Protein AF-A0A6L3VYC4-F1 (afdb_monomer)

Structure (mmCIF, N/CA/C/O backbone):
data_AF-A0A6L3VYC4-F1
#
_entry.id   AF-A0A6L3VYC4-F1
#
loop_
_atom_site.group_PDB
_atom_site.id
_atom_site.type_symbol
_atom_site.label_atom_id
_atom_site.label_alt_id
_atom_site.label_comp_id
_atom_site.label_asym_id
_atom_site.label_entity_id
_atom_site.label_seq_id
_atom_site.pdbx_PDB_ins_code
_atom_site.Cartn_x
_atom_site.Cartn_y
_atom_site.Cartn_z
_atom_site.occupancy
_atom_site.B_iso_or_equiv
_atom_site.auth_seq_id
_atom_site.auth_comp_id
_atom_site.auth_asym_id
_atom_site.auth_atom_id
_atom_site.pdbx_PDB_model_num
ATOM 1 N N . MET A 1 1 ? -35.766 2.118 32.571 1.00 38.84 1 MET A N 1
ATOM 2 C CA . MET A 1 1 ? -35.191 2.708 31.340 1.00 38.84 1 MET A CA 1
ATOM 3 C C . MET A 1 1 ? -36.061 3.879 30.908 1.00 38.84 1 MET A C 1
ATOM 5 O O . MET A 1 1 ? -37.269 3.800 31.091 1.00 38.84 1 MET A O 1
ATOM 9 N N . MET A 1 2 ? -35.462 4.962 30.407 1.00 41.47 2 MET A N 1
ATOM 10 C CA . MET A 1 2 ? -36.189 6.139 29.908 1.00 41.47 2 MET A CA 1
ATOM 11 C C . MET A 1 2 ? -36.696 5.870 28.485 1.00 41.47 2 MET A C 1
ATOM 13 O O . MET A 1 2 ? -35.953 5.316 27.683 1.00 41.47 2 MET A O 1
ATOM 17 N N . THR A 1 3 ? -37.942 6.236 28.181 1.00 54.81 3 THR A N 1
ATOM 18 C CA . THR A 1 3 ? -38.551 6.047 26.852 1.00 54.81 3 THR A CA 1
ATOM 19 C C . THR A 1 3 ? -38.185 7.182 25.891 1.00 54.81 3 THR A C 1
ATOM 21 O O . THR A 1 3 ? -37.831 8.280 26.330 1.00 54.81 3 THR A O 1
ATOM 24 N N . ASP A 1 4 ? -38.330 6.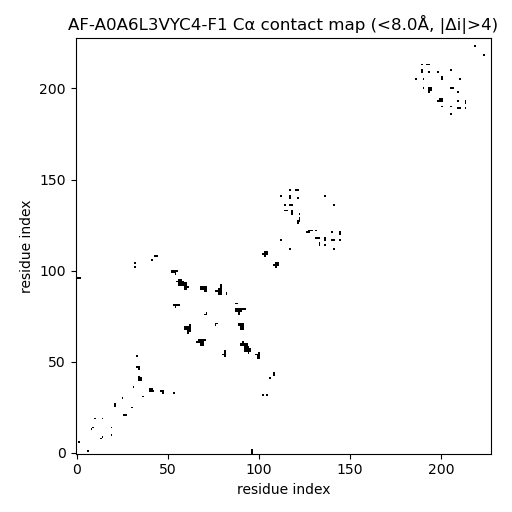961 24.581 1.00 49.25 4 ASP A N 1
ATOM 25 C CA . ASP A 1 4 ? -38.076 7.987 23.555 1.00 49.25 4 ASP A CA 1
ATOM 26 C C . ASP A 1 4 ? -38.923 9.250 23.749 1.00 49.25 4 ASP A C 1
ATOM 28 O O . ASP A 1 4 ? -38.425 10.369 23.598 1.00 49.25 4 ASP A O 1
ATOM 32 N N . THR A 1 5 ? -40.181 9.086 24.166 1.00 54.34 5 THR A N 1
ATOM 33 C CA . THR A 1 5 ? -41.089 10.195 24.488 1.00 54.34 5 THR A CA 1
ATOM 34 C C . THR A 1 5 ? -40.579 11.018 25.671 1.00 54.34 5 THR A C 1
ATOM 36 O O . THR A 1 5 ? -40.582 12.246 25.619 1.00 54.34 5 THR A O 1
ATOM 39 N N . ALA A 1 6 ? -40.076 10.363 26.722 1.00 52.91 6 ALA A N 1
ATOM 40 C CA . ALA A 1 6 ? -39.492 11.050 27.873 1.00 52.91 6 ALA A CA 1
ATOM 41 C C . ALA A 1 6 ? -38.185 11.774 27.499 1.00 52.91 6 ALA A C 1
ATOM 43 O O . ALA A 1 6 ? -37.950 12.901 27.932 1.00 52.91 6 ALA A O 1
ATOM 44 N N . ALA A 1 7 ? -37.364 11.172 26.632 1.00 52.84 7 ALA A N 1
ATOM 45 C CA . ALA A 1 7 ? -36.151 11.799 26.116 1.00 52.84 7 ALA A CA 1
ATOM 46 C C . ALA A 1 7 ? -36.453 13.039 25.256 1.00 52.84 7 ALA A C 1
ATOM 48 O O . ALA A 1 7 ? -35.738 14.040 25.338 1.00 52.84 7 ALA A O 1
ATOM 49 N N . ALA A 1 8 ? -37.505 12.985 24.432 1.00 56.44 8 ALA A N 1
ATOM 50 C CA . ALA A 1 8 ? -37.965 14.121 23.638 1.00 56.44 8 ALA A CA 1
ATOM 51 C C . ALA A 1 8 ? -38.453 15.269 24.531 1.00 56.44 8 ALA A C 1
ATOM 53 O O . ALA A 1 8 ? -38.021 16.404 24.344 1.00 56.44 8 ALA A O 1
ATOM 54 N N . TRP A 1 9 ? -39.244 14.956 25.560 1.00 76.62 9 TRP A N 1
ATOM 55 C CA . TRP A 1 9 ? -39.747 15.949 26.505 1.00 76.62 9 TRP A CA 1
ATOM 56 C C . TRP A 1 9 ? -38.618 16.708 27.219 1.00 76.62 9 TRP A C 1
ATOM 58 O O . TRP A 1 9 ? -38.650 17.935 27.291 1.00 76.62 9 TRP A O 1
ATOM 68 N N . VAL A 1 10 ? -37.575 16.005 27.680 1.00 61.91 10 VAL A N 1
ATOM 69 C CA . VAL A 1 10 ? -36.403 16.622 28.334 1.00 61.91 10 VAL A CA 1
ATOM 70 C C . VAL A 1 10 ? -35.663 17.576 27.391 1.00 61.91 10 VAL A C 1
ATOM 72 O O . VAL A 1 10 ? -35.257 18.656 27.820 1.00 61.91 10 VAL A O 1
ATOM 75 N N . ARG A 1 11 ? -35.503 17.212 26.111 1.00 58.84 11 ARG A N 1
ATOM 76 C CA . ARG A 1 11 ? -34.855 18.081 25.111 1.00 5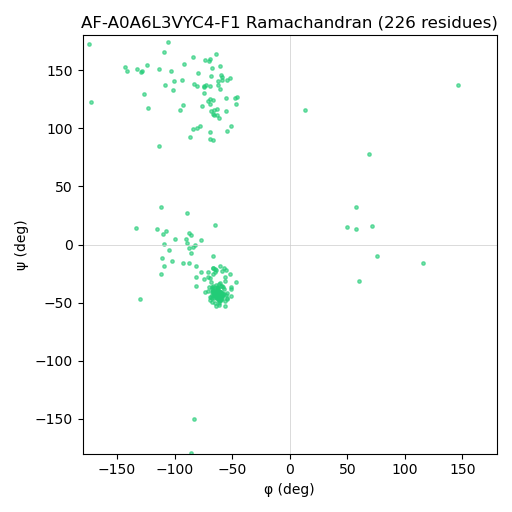8.84 11 ARG A CA 1
ATOM 77 C C . ARG A 1 11 ? -35.640 19.364 24.859 1.00 58.84 11 ARG A C 1
ATOM 79 O O . ARG A 1 11 ? -35.035 20.398 24.609 1.00 58.84 11 ARG A O 1
ATOM 86 N N . GLU A 1 12 ? -36.962 19.289 24.917 1.00 65.44 12 GLU A N 1
ATOM 87 C CA . GLU A 1 12 ? -37.844 20.427 24.665 1.00 65.44 12 GLU A CA 1
ATOM 88 C C . GLU A 1 12 ? -37.989 21.346 25.889 1.00 65.44 12 GLU A C 1
ATOM 90 O O . GLU A 1 12 ? -38.036 22.562 25.735 1.00 65.44 12 GLU A O 1
ATOM 95 N N . HIS A 1 13 ? -38.002 20.787 27.104 1.00 69.75 13 HIS A N 1
ATOM 96 C CA . HIS A 1 13 ? -38.390 21.535 28.308 1.00 69.75 13 HIS A CA 1
ATOM 97 C C . HIS A 1 13 ? -37.252 21.801 29.298 1.00 69.75 13 HIS A C 1
ATOM 99 O O . HIS A 1 13 ? -37.336 22.747 30.079 1.00 69.75 13 HIS A O 1
ATOM 105 N N . ALA A 1 14 ? -36.200 20.979 29.311 1.00 62.09 14 ALA A N 1
ATOM 106 C CA . ALA A 1 14 ? -35.126 21.082 30.303 1.00 62.09 14 ALA A CA 1
ATOM 107 C C . ALA A 1 14 ? -33.804 21.600 29.720 1.00 62.09 14 ALA A C 1
ATOM 109 O O . ALA A 1 14 ? -32.924 22.024 30.470 1.00 62.09 14 ALA A O 1
ATOM 110 N N . TRP A 1 15 ? -33.627 21.551 28.399 1.00 59.59 15 TRP A N 1
ATOM 111 C CA . TRP A 1 15 ? -32.402 22.017 27.755 1.00 59.59 15 TRP A CA 1
ATOM 112 C C . TRP A 1 15 ? -32.424 23.527 27.546 1.00 59.59 15 TRP A C 1
ATOM 114 O O . TRP A 1 15 ? -33.412 24.109 27.108 1.00 59.59 15 TRP A O 1
ATOM 124 N N . THR A 1 16 ? -31.290 24.173 27.806 1.00 62.69 16 THR A N 1
ATOM 125 C CA . THR A 1 16 ? -31.119 25.582 27.444 1.00 62.69 16 THR A CA 1
ATOM 126 C C . THR A 1 16 ? -30.939 25.728 25.926 1.00 62.69 16 THR A C 1
ATOM 128 O O . THR A 1 16 ? -30.478 24.790 25.268 1.00 62.69 16 THR A O 1
ATOM 131 N N . PRO A 1 17 ? -31.199 26.910 25.333 1.00 58.09 17 PRO A N 1
ATOM 132 C CA . PRO A 1 17 ? -30.970 27.137 23.901 1.00 58.09 17 PRO A CA 1
ATOM 133 C C . PRO A 1 17 ? -29.531 26.847 23.442 1.00 58.09 17 PRO A C 1
ATOM 135 O O . PRO A 1 17 ? -29.309 26.404 22.315 1.00 58.09 17 PRO A O 1
ATOM 138 N N . ALA A 1 18 ? -28.542 27.057 24.319 1.00 48.84 18 ALA A N 1
ATOM 139 C CA . ALA A 1 18 ? -27.146 26.713 24.053 1.00 48.84 18 ALA A CA 1
ATOM 140 C C . ALA A 1 18 ? -26.937 25.191 23.954 1.00 48.84 18 ALA A C 1
ATOM 142 O O . ALA A 1 18 ? -26.234 24.726 23.060 1.00 48.84 18 ALA A O 1
ATOM 143 N N . MET A 1 19 ? -27.591 24.409 24.817 1.00 49.25 19 MET A N 1
ATOM 144 C CA . MET A 1 19 ? -27.599 22.945 24.727 1.00 49.25 19 MET A CA 1
ATOM 145 C C . MET A 1 19 ? -28.353 22.481 23.473 1.00 49.25 19 MET A C 1
ATOM 147 O O . MET A 1 19 ? -27.865 21.624 22.751 1.00 49.25 19 MET A O 1
ATOM 151 N N . GLY A 1 20 ? -29.476 23.108 23.121 1.00 57.16 20 GLY A N 1
ATOM 152 C CA . GLY A 1 20 ? -30.171 22.818 21.862 1.00 57.16 20 GLY A CA 1
ATOM 153 C C . GLY A 1 20 ? -29.264 22.964 20.633 1.00 57.16 20 GLY A C 1
ATOM 154 O O . GLY A 1 20 ? -29.197 22.056 19.813 1.00 57.16 20 GLY A O 1
ATOM 155 N N . LYS A 1 21 ? -28.494 24.061 20.540 1.00 50.16 21 LYS A N 1
ATOM 156 C CA . LYS A 1 21 ? -27.547 24.305 19.433 1.00 50.16 21 LYS A CA 1
ATOM 157 C C . LYS A 1 21 ? -26.362 23.341 19.430 1.00 50.16 21 LYS A C 1
ATOM 159 O O . LYS A 1 21 ? -26.027 22.791 18.385 1.00 50.16 21 LYS A O 1
ATOM 164 N N . THR A 1 22 ? -25.740 23.122 20.587 1.00 44.34 22 THR A N 1
ATOM 165 C CA . THR A 1 22 ? -24.562 22.251 20.716 1.00 44.34 22 THR A CA 1
ATOM 166 C C . THR A 1 22 ? -24.897 20.786 20.431 1.00 44.34 22 THR A C 1
ATOM 168 O O . THR A 1 22 ? -24.020 20.039 20.011 1.00 44.34 22 THR A O 1
ATOM 171 N N . PHE A 1 23 ? -26.155 20.372 20.610 1.00 48.84 23 PHE A N 1
ATOM 172 C CA . PHE A 1 23 ? -26.586 18.978 20.504 1.00 48.84 23 PHE A CA 1
ATOM 173 C C . PHE A 1 23 ? -27.574 18.705 19.348 1.00 48.84 23 PHE A C 1
ATOM 175 O O . PHE A 1 23 ? -28.167 17.629 19.298 1.00 48.84 23 PHE A O 1
ATOM 182 N N . ALA A 1 24 ? -27.728 19.644 18.405 1.00 47.00 24 ALA A N 1
ATOM 183 C CA . ALA A 1 24 ? -28.724 19.585 17.326 1.00 47.00 24 ALA A CA 1
ATOM 184 C C . ALA A 1 24 ? -28.474 18.505 16.252 1.00 47.00 24 ALA A C 1
ATOM 186 O O . ALA A 1 24 ? -29.428 18.039 15.636 1.00 47.00 24 ALA A O 1
ATOM 187 N N . SER A 1 25 ? -27.220 18.116 15.993 1.00 45.59 25 SER A N 1
ATOM 188 C CA . SER A 1 25 ? -26.886 17.201 14.885 1.00 45.59 25 SER A CA 1
ATOM 189 C C . SER A 1 25 ? -26.005 16.031 15.315 1.00 45.59 25 SER A C 1
ATOM 191 O O . SER A 1 25 ? -26.320 14.890 14.996 1.00 45.59 25 SER A O 1
ATOM 193 N N . THR A 1 26 ? -24.940 16.285 16.072 1.00 45.41 26 THR A N 1
ATOM 194 C CA . THR A 1 26 ? -24.188 15.354 16.935 1.00 45.41 26 THR A CA 1
ATOM 195 C C . THR A 1 26 ? -23.190 16.233 17.697 1.00 45.41 26 THR A C 1
ATOM 197 O O . THR A 1 26 ? -22.441 16.966 17.053 1.00 45.41 26 THR A O 1
ATOM 200 N N . PRO A 1 27 ? -23.180 16.252 19.036 1.00 45.25 27 PRO A N 1
ATOM 201 C CA . PRO A 1 27 ? -22.419 17.258 19.776 1.00 45.25 27 PRO A CA 1
ATOM 202 C C . PRO A 1 27 ? -20.915 17.060 19.605 1.00 45.25 27 PRO A C 1
ATOM 204 O O . PRO A 1 27 ? -20.450 15.925 19.588 1.00 45.25 27 PRO A O 1
ATOM 207 N N . GLY A 1 28 ? -20.140 18.149 19.570 1.00 38.25 28 GLY A N 1
ATOM 208 C CA . GLY A 1 28 ? -18.669 18.099 19.508 1.00 38.25 28 GLY A CA 1
ATOM 209 C C . GLY A 1 28 ? -18.018 17.313 20.664 1.00 38.25 28 GLY A C 1
ATOM 210 O O . GLY A 1 28 ? -16.912 16.794 20.552 1.00 38.25 28 GLY A O 1
ATOM 211 N N . PHE A 1 29 ? -18.754 17.134 21.764 1.00 39.81 29 PHE A N 1
ATOM 212 C CA . PHE A 1 29 ? -18.395 16.252 22.879 1.00 39.81 29 PHE A CA 1
ATOM 213 C C . PHE A 1 29 ? -18.405 14.752 22.510 1.00 39.81 29 PHE A C 1
ATOM 215 O O . PHE A 1 29 ? -17.766 13.945 23.174 1.00 39.81 29 PHE A O 1
ATOM 222 N N . PHE A 1 30 ? -19.110 14.384 21.43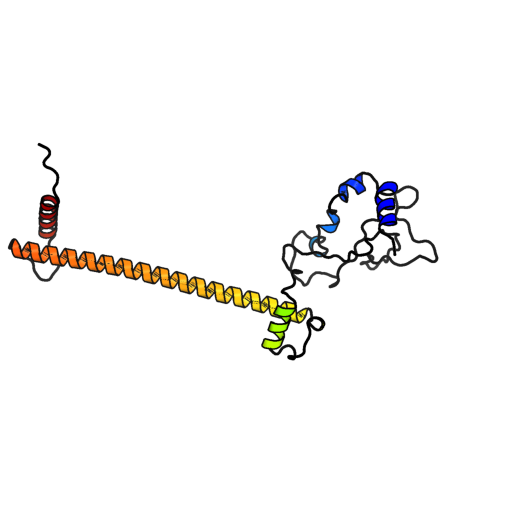5 1.00 40.97 30 PHE A N 1
ATOM 223 C CA . PHE A 1 30 ? -19.179 13.044 20.841 1.00 40.97 30 PHE A CA 1
ATOM 224 C C . PHE A 1 30 ? -18.363 12.921 19.543 1.00 40.97 30 PHE A C 1
ATOM 226 O O . PHE A 1 30 ? -18.255 11.822 18.996 1.00 40.97 30 PHE A O 1
ATOM 233 N N . THR A 1 31 ? -17.778 14.013 19.036 1.00 39.72 31 THR A N 1
ATOM 234 C CA . THR A 1 31 ? -16.830 13.949 17.910 1.00 39.72 31 THR A CA 1
ATOM 235 C C . THR A 1 31 ? -15.398 13.712 18.372 1.00 39.72 31 THR A C 1
ATOM 237 O O . THR A 1 31 ? -14.576 13.330 17.553 1.00 39.72 31 THR A O 1
ATOM 240 N N . ALA A 1 32 ? -15.089 13.905 19.659 1.00 39.16 32 ALA A N 1
ATOM 241 C CA . ALA A 1 32 ? -13.801 13.526 20.223 1.00 39.16 32 ALA A CA 1
ATOM 242 C C . ALA A 1 32 ? -13.874 12.112 20.817 1.00 39.16 32 ALA A C 1
ATOM 244 O O . ALA A 1 32 ? -14.638 11.853 21.747 1.00 39.16 32 ALA A O 1
ATOM 245 N N . CYS A 1 33 ? -13.053 11.186 20.319 1.00 44.28 33 CYS A N 1
ATOM 246 C CA . CYS A 1 33 ? -12.835 9.917 21.012 1.00 44.28 33 CYS A CA 1
ATOM 247 C C . CYS A 1 33 ? -12.249 10.178 22.406 1.00 44.28 33 CYS A C 1
ATOM 249 O O . CYS A 1 33 ? -11.487 11.128 22.590 1.00 44.28 33 CYS A O 1
ATOM 251 N N . ALA A 1 34 ? -12.475 9.271 23.360 1.00 47.25 34 ALA A N 1
ATOM 252 C CA . ALA A 1 34 ? -11.736 9.248 24.627 1.00 47.25 34 ALA A CA 1
ATOM 253 C C . ALA A 1 34 ? -10.209 9.387 24.420 1.00 47.25 34 ALA A C 1
ATOM 255 O O . ALA A 1 34 ? -9.520 10.006 25.223 1.00 47.25 34 ALA A O 1
ATOM 256 N N . CYS A 1 35 ? -9.699 8.861 23.300 1.00 42.84 35 CYS A N 1
ATOM 257 C CA . CYS A 1 35 ? -8.302 8.944 22.877 1.00 42.84 35 CYS A CA 1
ATOM 258 C C . CYS A 1 35 ? -7.853 10.346 22.412 1.00 42.84 35 CYS A C 1
ATOM 260 O O . CYS A 1 35 ? -6.661 10.626 22.438 1.00 42.84 35 CYS A O 1
ATOM 262 N N . GLN A 1 36 ? -8.774 11.212 21.977 1.00 40.53 36 GLN A N 1
ATOM 263 C CA . GLN A 1 36 ? -8.506 12.594 21.548 1.00 40.53 36 GLN A CA 1
ATOM 264 C C . GLN A 1 36 ? -8.662 13.608 22.693 1.00 40.53 36 GLN A C 1
ATOM 266 O O . GLN A 1 36 ? -8.154 14.723 22.603 1.00 40.53 36 GLN A O 1
ATOM 271 N N . TYR A 1 37 ? -9.317 13.220 23.794 1.00 44.66 37 TYR A N 1
ATOM 272 C CA . TYR A 1 37 ? -9.574 14.099 24.940 1.00 44.66 37 TYR A CA 1
ATOM 273 C C . TYR A 1 37 ? -8.293 14.514 25.692 1.00 44.66 37 TYR A C 1
ATOM 275 O O . TYR A 1 37 ? -8.281 15.521 26.392 1.00 44.66 37 TYR A O 1
ATOM 283 N N . THR A 1 38 ? -7.195 13.768 25.528 1.00 43.25 38 THR A N 1
ATOM 284 C CA . THR A 1 38 ? -5.890 14.052 26.159 1.00 43.25 38 THR A CA 1
ATOM 285 C C . THR A 1 38 ? -4.828 14.582 25.186 1.00 43.25 38 THR A C 1
ATOM 287 O O . THR A 1 38 ? -3.651 14.628 25.535 1.00 43.25 38 THR A O 1
ATOM 290 N N . GLY A 1 39 ? -5.208 14.958 23.962 1.00 40.00 39 GLY A N 1
ATOM 291 C CA . GLY A 1 39 ? -4.289 15.464 22.940 1.00 40.00 39 GLY A CA 1
ATOM 292 C C . GLY A 1 39 ? -4.735 15.051 21.540 1.00 40.00 39 GLY A C 1
ATOM 293 O O . GLY A 1 39 ? -5.143 13.912 21.334 1.00 40.00 39 GLY A O 1
ATOM 294 N N . GLY A 1 40 ? -4.658 15.978 20.583 1.00 36.00 40 GLY A N 1
ATOM 295 C CA . GLY A 1 40 ? -5.234 15.880 19.232 1.00 36.00 40 GLY A CA 1
ATOM 296 C C . GLY A 1 4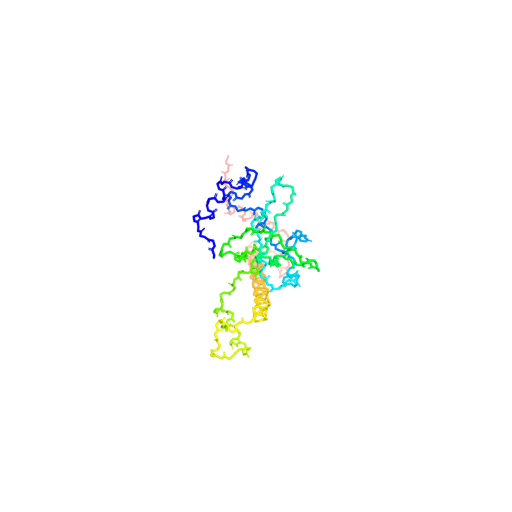0 ? -4.668 14.799 18.299 1.00 36.00 40 GLY A C 1
ATOM 297 O O . GLY A 1 40 ? -4.898 14.861 17.098 1.00 36.00 40 GLY A O 1
ATOM 298 N N . GLU A 1 41 ? -3.955 13.799 18.814 1.00 41.97 41 GLU A N 1
ATOM 299 C CA . GLU A 1 41 ? -3.370 12.717 18.028 1.00 41.97 41 GLU A CA 1
ATOM 300 C C . GLU A 1 41 ? -3.864 11.365 18.545 1.00 41.97 41 GLU A C 1
ATOM 302 O O . GLU A 1 41 ? -3.558 10.952 19.666 1.00 41.97 41 GLU A O 1
ATOM 307 N N . CYS A 1 42 ? -4.584 10.624 17.700 1.00 42.84 42 CYS A N 1
ATOM 308 C CA . CYS A 1 42 ? -4.894 9.222 17.953 1.00 42.84 42 CYS A CA 1
ATOM 309 C C . CYS A 1 42 ? -3.598 8.392 17.907 1.00 42.84 42 CYS A C 1
ATOM 311 O O . CYS A 1 42 ? -3.199 7.879 16.862 1.00 42.84 42 CYS A O 1
ATOM 313 N N . ARG A 1 43 ? -2.925 8.237 19.050 1.00 45.06 43 ARG A N 1
ATOM 314 C CA . ARG A 1 43 ? -1.777 7.334 19.192 1.00 45.06 43 ARG A CA 1
ATOM 315 C C . ARG A 1 43 ? -2.296 5.938 19.534 1.00 45.06 43 ARG A C 1
ATOM 317 O O . ARG A 1 43 ? -2.569 5.653 20.693 1.00 45.06 43 ARG A O 1
ATOM 324 N N . HIS A 1 44 ? -2.497 5.138 18.485 1.00 40.94 44 HIS A N 1
ATOM 325 C CA . HIS A 1 44 ? -2.673 3.678 18.451 1.00 40.94 44 HIS A CA 1
ATOM 326 C C . HIS A 1 44 ? -2.940 2.967 19.791 1.00 40.94 44 HIS A C 1
ATOM 328 O O . HIS A 1 44 ? -2.031 2.889 20.605 1.00 40.94 44 HIS A O 1
ATOM 334 N N . GLY A 1 45 ? -4.134 2.365 19.939 1.00 40.53 45 GLY A N 1
ATOM 335 C CA . GLY A 1 45 ? -4.428 1.078 20.617 1.00 40.53 45 GLY A CA 1
ATOM 336 C C . GLY A 1 45 ? -4.116 0.876 22.110 1.00 40.53 45 GLY A C 1
ATOM 337 O O . GLY A 1 45 ? -4.847 0.156 22.786 1.00 40.53 45 GLY A O 1
ATOM 338 N N . ASP A 1 46 ? -3.083 1.520 22.638 1.00 40.25 46 ASP A N 1
ATOM 339 C CA . ASP A 1 46 ? -2.421 1.146 23.886 1.00 40.25 46 ASP A CA 1
ATOM 340 C C . ASP A 1 46 ? -2.671 2.176 24.997 1.00 40.25 46 ASP A C 1
ATOM 342 O O . ASP A 1 46 ? -2.398 1.911 26.166 1.00 40.25 46 ASP A O 1
ATOM 346 N N . ARG A 1 47 ? -3.218 3.353 24.650 1.00 38.94 47 ARG A N 1
ATOM 347 C CA . ARG A 1 47 ? -3.488 4.456 25.592 1.00 38.94 47 ARG A CA 1
ATOM 348 C C . ARG A 1 47 ? -4.963 4.722 25.874 1.00 38.94 47 ARG A C 1
ATOM 350 O O . ARG A 1 47 ? -5.277 5.699 26.549 1.00 38.94 47 ARG A O 1
ATOM 357 N N . CYS A 1 48 ? -5.879 3.864 25.424 1.00 44.38 48 CYS A N 1
ATOM 358 C CA . CYS A 1 48 ? -7.228 3.905 25.982 1.00 44.38 48 CYS A CA 1
ATOM 359 C C . CYS A 1 48 ? -7.134 3.416 27.434 1.00 44.38 48 CYS A C 1
ATOM 361 O O . CYS A 1 48 ? -7.089 2.209 27.672 1.00 44.38 48 CYS A O 1
ATOM 363 N N . GLN A 1 49 ? -7.061 4.344 28.396 1.00 41.38 49 GLN A N 1
ATOM 364 C CA . GLN A 1 49 ? -6.853 4.035 29.819 1.00 41.38 49 GLN A CA 1
ATOM 365 C C . GLN A 1 49 ? -7.838 2.995 30.369 1.00 41.38 49 GLN A C 1
ATOM 367 O O . GLN A 1 49 ? -7.514 2.304 31.328 1.00 41.38 49 GLN A O 1
ATOM 372 N N . ARG A 1 50 ? -9.022 2.862 29.758 1.00 43.81 50 ARG A N 1
ATOM 373 C CA . ARG A 1 50 ? -10.072 1.952 30.222 1.00 43.81 50 ARG A CA 1
ATOM 374 C C . ARG A 1 50 ? -10.201 0.652 29.438 1.00 43.81 50 ARG A C 1
ATOM 376 O O . ARG A 1 50 ? -10.876 -0.236 29.930 1.00 43.81 50 ARG A O 1
ATOM 383 N N . ARG A 1 51 ? -9.587 0.525 28.251 1.00 47.44 51 ARG A N 1
ATOM 384 C CA . ARG A 1 51 ? -9.725 -0.649 27.353 1.00 47.44 51 ARG A CA 1
ATOM 385 C C . ARG A 1 51 ? -11.180 -1.094 27.080 1.00 47.44 51 ARG A C 1
ATOM 387 O O . ARG A 1 51 ? -11.397 -2.170 26.536 1.00 47.44 51 ARG A O 1
ATOM 394 N N . GLU A 1 52 ? -12.151 -0.241 27.397 1.00 46.75 52 GLU A N 1
ATOM 395 C CA . GLU A 1 52 ? -13.593 -0.450 27.304 1.00 46.75 52 GLU A CA 1
ATOM 396 C C . GLU A 1 52 ? -14.242 0.857 26.823 1.00 46.75 52 GLU A C 1
ATOM 398 O O . GLU A 1 52 ? -13.718 1.943 27.116 1.00 46.75 52 GLU A O 1
ATOM 403 N N . PRO A 1 53 ? -15.369 0.792 26.092 1.00 48.69 53 PRO A N 1
ATOM 404 C CA . PRO A 1 53 ? -16.119 1.981 25.711 1.00 48.69 53 PRO A CA 1
ATOM 405 C C . PRO A 1 53 ? -16.495 2.811 26.944 1.00 48.69 53 PRO A C 1
ATOM 407 O O . PRO A 1 53 ? -17.122 2.314 27.877 1.00 48.69 53 PRO A O 1
ATOM 410 N N . LEU A 1 54 ? -16.144 4.098 26.942 1.00 50.78 54 LEU A N 1
ATOM 411 C CA . LEU A 1 54 ? -16.654 5.025 27.944 1.00 50.78 54 LEU A CA 1
ATOM 412 C C . LEU A 1 54 ? -18.146 5.245 27.708 1.00 50.78 54 LEU A C 1
ATOM 414 O O . LEU A 1 54 ? -18.543 5.753 26.656 1.00 50.78 54 LEU A O 1
ATOM 418 N N . THR A 1 55 ? -18.968 4.926 28.704 1.00 54.22 55 THR A N 1
ATOM 419 C CA . THR A 1 55 ? -20.307 5.501 28.787 1.00 54.22 55 THR A CA 1
ATOM 420 C C . THR A 1 55 ? -20.107 6.981 29.094 1.00 54.22 55 THR A C 1
ATOM 422 O O . THR A 1 55 ? -19.589 7.320 30.156 1.00 54.22 55 THR A O 1
ATOM 425 N N . LEU A 1 56 ? -20.497 7.865 28.175 1.00 54.09 56 LEU A N 1
ATOM 426 C CA . LEU A 1 56 ? -20.486 9.314 28.390 1.00 54.09 56 LEU A CA 1
ATOM 427 C C . LEU A 1 56 ? -21.922 9.832 28.539 1.00 54.09 56 LEU A C 1
ATOM 429 O O . LEU A 1 56 ? -22.797 9.408 27.777 1.00 54.09 56 LEU A O 1
ATOM 433 N N . PRO A 1 57 ? -22.182 10.742 29.490 1.00 61.66 57 PRO A N 1
ATOM 434 C CA . PRO A 1 57 ? -23.486 11.332 29.662 1.00 61.66 57 PRO A CA 1
ATOM 435 C C . PRO A 1 57 ? -23.647 12.436 28.615 1.00 61.66 57 PRO A C 1
ATOM 437 O O . PRO A 1 57 ? -22.694 13.116 28.237 1.00 61.66 57 PRO A O 1
ATOM 440 N N . ILE A 1 58 ? -24.873 12.637 28.151 1.00 56.16 58 ILE A N 1
ATOM 441 C CA . ILE A 1 58 ? -25.236 13.748 27.264 1.00 56.16 58 ILE A CA 1
ATOM 442 C C . ILE A 1 58 ? -25.204 15.068 28.040 1.00 56.16 58 ILE A C 1
ATOM 444 O O . ILE A 1 58 ? -24.949 16.126 27.477 1.00 56.16 58 ILE A O 1
ATOM 448 N N . GLY A 1 59 ? -25.449 15.013 29.347 1.00 62.50 59 GLY A N 1
ATOM 449 C CA . GLY A 1 59 ? -25.399 16.185 30.201 1.00 62.50 59 GLY A CA 1
ATOM 450 C C . GLY A 1 59 ? -25.588 15.844 31.668 1.00 62.50 59 GLY A C 1
ATOM 451 O O . GLY A 1 59 ? -25.906 14.709 32.032 1.00 62.50 59 GLY A O 1
ATOM 452 N N . SER A 1 60 ? -25.406 16.856 32.505 1.00 72.25 60 SER A N 1
ATOM 453 C CA . SER A 1 60 ? -25.672 16.789 33.940 1.00 72.25 60 SER A CA 1
ATOM 454 C C . SER A 1 60 ? -27.020 17.432 34.238 1.00 72.25 60 SER A C 1
ATOM 456 O O . SER A 1 60 ? -27.356 18.472 33.672 1.00 72.25 60 SER A O 1
ATOM 458 N N . VAL A 1 61 ? -27.779 16.837 35.152 1.00 73.81 61 VAL A N 1
ATOM 459 C CA . VAL A 1 61 ? -28.935 17.497 35.759 1.00 73.81 61 VAL A CA 1
ATOM 460 C C . VAL A 1 61 ? -28.397 18.526 36.746 1.00 73.81 61 VAL A C 1
ATOM 462 O O . VAL A 1 61 ? -27.466 18.235 37.496 1.00 73.81 61 VAL A O 1
ATOM 465 N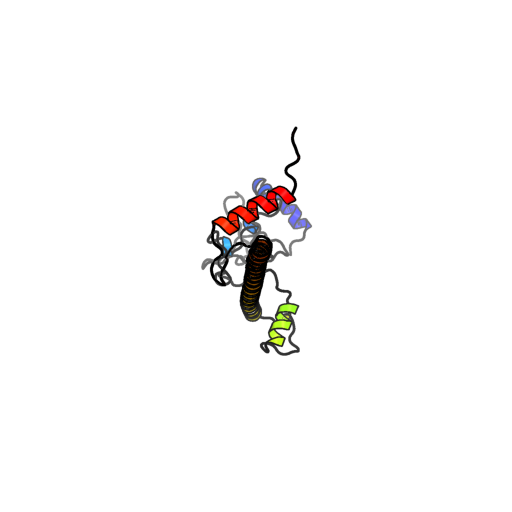 N . LEU A 1 62 ? -28.951 19.734 36.743 1.00 74.56 62 LEU A N 1
ATOM 466 C CA . LEU A 1 62 ? -28.524 20.819 37.624 1.00 74.56 62 LEU A CA 1
ATOM 467 C C . LEU A 1 62 ? -29.515 20.984 38.783 1.00 74.56 62 LEU A C 1
ATOM 469 O O . LEU A 1 62 ? -30.709 20.721 38.640 1.00 74.56 62 LEU A O 1
ATOM 473 N N . ARG A 1 63 ? -29.020 21.415 39.945 1.00 77.62 63 ARG A N 1
ATOM 474 C CA . ARG A 1 63 ? -29.842 21.813 41.094 1.00 77.62 63 ARG A CA 1
ATOM 475 C C . ARG A 1 63 ? -30.680 23.040 40.740 1.00 77.62 63 ARG A C 1
ATOM 477 O O . ARG A 1 63 ? -30.381 23.781 39.802 1.00 77.62 63 ARG A O 1
ATOM 484 N N . ARG A 1 64 ? -31.696 23.304 41.563 1.00 69.75 64 ARG A N 1
ATOM 485 C CA . ARG A 1 64 ? -32.448 24.563 41.528 1.00 69.75 64 ARG A CA 1
ATOM 486 C C . ARG A 1 64 ? -31.461 25.731 41.689 1.00 69.75 64 ARG A C 1
ATOM 488 O O . ARG A 1 64 ? -30.798 25.817 42.715 1.00 69.75 64 ARG A O 1
ATOM 495 N N . GLY A 1 65 ? -31.335 26.564 40.655 1.00 71.25 65 GLY A N 1
ATOM 496 C CA . GLY A 1 65 ? -30.332 27.637 40.562 1.00 71.25 65 GLY A CA 1
ATOM 497 C C . GLY A 1 65 ? -29.312 27.461 39.429 1.00 71.25 65 GLY A C 1
ATOM 498 O O . GLY A 1 65 ? -28.676 28.429 39.043 1.00 71.25 65 GLY A O 1
ATOM 499 N N . GLY A 1 66 ? -29.179 26.264 38.846 1.00 65.06 66 GLY A N 1
ATOM 500 C CA . GLY A 1 66 ? -28.386 26.036 37.628 1.00 65.06 66 GLY A CA 1
ATOM 501 C C . GLY A 1 66 ? -26.861 26.020 37.806 1.00 65.06 66 GLY A C 1
ATOM 502 O O . GLY A 1 66 ? -26.154 25.627 36.887 1.00 65.06 66 GLY A O 1
ATOM 503 N N . GLU A 1 67 ? -26.336 26.395 38.970 1.00 68.38 67 GLU A N 1
ATOM 504 C CA . GLU A 1 67 ? -24.883 26.514 39.185 1.00 68.38 67 GLU A CA 1
ATOM 505 C C . GLU A 1 67 ? -24.189 25.178 39.489 1.00 68.38 67 GLU A C 1
ATOM 507 O O . GLU A 1 67 ? -23.015 24.994 39.177 1.00 68.38 67 GLU A O 1
ATOM 512 N N . TYR A 1 68 ? -24.910 24.220 40.077 1.00 70.75 68 TYR A N 1
ATOM 513 C CA . TYR A 1 68 ? -24.330 22.972 40.579 1.00 70.75 68 TYR A CA 1
ATOM 514 C C . TYR A 1 68 ? -25.064 21.745 40.053 1.00 70.75 68 TYR A C 1
ATOM 516 O O . TYR A 1 68 ? -26.278 21.773 39.864 1.00 70.75 68 TYR A O 1
ATOM 524 N N . GLY A 1 69 ? -24.341 20.634 39.893 1.00 75.56 69 GLY A N 1
ATOM 525 C CA . GLY A 1 69 ? -24.936 19.338 39.572 1.00 75.56 69 GLY A CA 1
ATOM 526 C C . GLY A 1 69 ? -25.911 18.870 40.656 1.00 75.56 69 GLY A C 1
ATOM 527 O O . GLY A 1 69 ? -25.628 18.956 41.855 1.00 75.56 69 GLY A O 1
ATOM 528 N N . ALA A 1 70 ? -27.076 18.392 40.234 1.00 78.50 70 ALA A N 1
ATOM 529 C CA . ALA A 1 70 ? -27.997 17.672 41.096 1.00 78.50 70 ALA A CA 1
ATOM 530 C C . ALA A 1 70 ? -27.380 16.330 41.494 1.00 78.50 70 ALA A C 1
ATOM 532 O O . ALA A 1 70 ? -26.586 15.761 40.751 1.00 78.50 70 ALA A O 1
ATOM 533 N N . PHE A 1 71 ? -27.758 15.833 42.663 1.00 82.12 71 PHE A N 1
ATOM 534 C CA . PHE A 1 71 ? -27.388 14.509 43.154 1.00 82.12 71 PHE A CA 1
ATOM 535 C C . PHE A 1 71 ? -28.658 13.671 43.221 1.00 82.12 71 PHE A C 1
ATOM 537 O O . PHE A 1 71 ? -29.746 14.226 43.403 1.00 82.12 71 PHE A O 1
ATOM 544 N N . HIS A 1 72 ? -28.533 12.357 43.064 1.00 71.88 72 HIS A N 1
ATOM 545 C CA . HIS A 1 72 ? -29.658 11.474 43.340 1.00 71.88 72 HIS A CA 1
ATOM 546 C C . HIS A 1 72 ? -29.900 11.439 44.858 1.00 71.88 72 HIS A C 1
ATOM 548 O O . HIS A 1 72 ? -28.961 11.131 45.588 1.00 71.88 72 HIS A O 1
ATOM 554 N N . PRO A 1 73 ? -31.106 11.778 45.352 1.00 75.00 73 PRO A N 1
ATOM 555 C CA . PRO A 1 73 ? -31.416 11.622 46.768 1.00 75.00 73 PRO A CA 1
ATOM 556 C C . PRO A 1 73 ? -31.532 10.134 47.120 1.00 75.00 73 PRO A C 1
ATOM 558 O O . PRO A 1 73 ? -31.837 9.310 46.251 1.00 75.00 73 PRO A O 1
ATOM 561 N N . GLU A 1 74 ? -31.356 9.789 48.395 1.00 68.62 74 GLU A N 1
ATOM 562 C CA . GLU A 1 74 ? -31.707 8.457 48.895 1.00 68.62 74 GLU A CA 1
ATOM 563 C C . GLU A 1 74 ? -33.156 8.082 48.513 1.00 68.62 74 GLU A C 1
ATOM 565 O O . GLU A 1 74 ? -34.038 8.949 48.502 1.00 68.62 74 GLU A O 1
ATOM 570 N N . PRO A 1 75 ? -33.431 6.804 48.180 1.00 64.56 75 PRO A N 1
ATOM 571 C CA . PRO A 1 75 ? -32.515 5.653 48.133 1.00 64.56 75 PRO A CA 1
ATOM 572 C C . PRO A 1 75 ? -31.792 5.483 46.780 1.00 64.56 75 PRO A C 1
ATOM 574 O O . PRO A 1 75 ? -31.180 4.450 46.528 1.00 64.56 75 PRO A O 1
ATOM 577 N N . TYR A 1 76 ? -31.893 6.462 45.880 1.00 61.31 76 TYR A N 1
ATOM 578 C CA . TYR A 1 76 ? -31.368 6.379 44.514 1.00 61.31 76 TYR A CA 1
ATOM 579 C C . TYR A 1 76 ? -29.924 6.878 44.392 1.00 61.31 76 TYR A C 1
ATOM 581 O O . TYR A 1 76 ? -29.406 6.965 43.280 1.00 61.31 76 TYR A O 1
ATOM 589 N N . GLU A 1 77 ? -29.278 7.231 45.504 1.00 73.06 77 GLU A N 1
ATOM 590 C CA . GLU A 1 77 ? -27.878 7.636 45.508 1.00 73.06 77 GLU A CA 1
ATOM 591 C C . GLU A 1 77 ? -26.995 6.472 45.047 1.00 73.06 77 GLU A C 1
ATOM 593 O O . GLU A 1 77 ? -26.915 5.417 45.674 1.00 73.06 77 GLU A O 1
ATOM 598 N N . HIS A 1 78 ? -26.316 6.667 43.922 1.00 67.19 78 HIS A N 1
ATOM 599 C CA . HIS A 1 78 ? -25.341 5.722 43.407 1.00 67.19 78 HIS A CA 1
ATOM 600 C C . HIS A 1 78 ? -24.173 6.475 42.759 1.00 67.19 78 HIS A C 1
ATOM 602 O O . HIS A 1 78 ? -24.350 7.584 42.240 1.00 67.19 78 HIS A O 1
ATOM 608 N N . PRO A 1 79 ? -22.964 5.885 42.732 1.00 69.62 79 PRO A N 1
ATOM 609 C CA . PRO A 1 79 ? -21.860 6.434 41.959 1.00 69.62 79 PRO A CA 1
ATOM 610 C C . PRO A 1 79 ? -22.259 6.629 40.493 1.00 69.62 79 PRO A C 1
ATOM 612 O O . PRO A 1 79 ? -22.960 5.799 39.906 1.00 69.62 79 PRO A O 1
ATOM 615 N N . THR A 1 80 ? -21.798 7.715 39.879 1.00 67.44 80 THR A N 1
ATOM 616 C CA . THR A 1 80 ? -21.974 7.911 38.441 1.00 67.44 80 THR A CA 1
ATOM 617 C C . THR A 1 80 ? -21.114 6.916 37.666 1.00 67.44 80 THR A C 1
ATOM 619 O O . THR A 1 80 ? -19.929 6.753 37.974 1.00 67.44 80 THR A O 1
ATOM 622 N N . PRO A 1 81 ? -21.657 6.300 36.604 1.00 60.69 81 PRO A N 1
ATOM 623 C CA . PRO A 1 81 ? -20.888 5.437 35.707 1.00 60.69 81 PRO A CA 1
ATOM 624 C C . PRO A 1 81 ? -19.638 6.104 35.089 1.00 60.69 81 PRO A C 1
ATOM 626 O O . PRO A 1 81 ? -18.704 5.413 34.674 1.00 60.69 81 PRO A O 1
ATOM 629 N N . THR A 1 82 ? -19.590 7.444 35.037 1.00 56.41 82 THR A N 1
ATOM 630 C CA . THR A 1 82 ? -18.447 8.228 34.529 1.00 56.41 82 THR A CA 1
ATOM 631 C C . THR A 1 82 ? -17.372 8.568 35.541 1.00 56.41 82 THR A C 1
ATOM 633 O O . THR A 1 82 ? -16.398 9.216 35.165 1.00 56.41 82 THR A O 1
ATOM 636 N N . ALA A 1 83 ? -17.520 8.211 36.814 1.00 56.19 83 ALA A N 1
ATOM 637 C CA . ALA A 1 83 ? -16.504 8.533 37.803 1.00 56.19 83 ALA A CA 1
ATOM 638 C C . ALA A 1 83 ? -15.220 7.717 37.551 1.00 56.19 83 ALA A C 1
ATOM 640 O O . ALA A 1 83 ? -15.073 6.593 38.022 1.00 56.19 83 ALA A O 1
ATOM 641 N N . THR A 1 84 ? -14.299 8.278 36.764 1.00 51.06 84 THR A N 1
ATOM 642 C CA . THR A 1 84 ? -13.038 7.639 36.345 1.00 51.06 84 THR A CA 1
ATOM 643 C C . THR A 1 84 ? -11.819 8.085 37.151 1.00 51.06 84 THR A C 1
ATOM 645 O O . THR A 1 84 ? -10.701 7.706 36.815 1.00 51.06 84 THR A O 1
ATOM 648 N N . GLY A 1 85 ? -12.011 8.900 38.191 1.00 48.91 85 GLY A N 1
ATOM 649 C CA . GLY A 1 85 ? -10.963 9.313 39.126 1.00 48.91 85 GLY A CA 1
ATOM 650 C C . GLY A 1 85 ? -11.084 8.621 40.492 1.00 48.91 85 GLY A C 1
ATOM 651 O O . GLY A 1 85 ? -12.074 7.938 40.749 1.00 48.91 85 GLY A O 1
ATOM 652 N N . PRO A 1 86 ? -10.118 8.829 41.409 1.00 43.53 86 PRO A N 1
ATOM 653 C CA . PRO A 1 86 ? -10.196 8.322 42.786 1.00 43.53 86 PRO A CA 1
ATOM 654 C C . PRO A 1 86 ? -11.406 8.875 43.559 1.00 43.53 86 PRO A C 1
ATOM 656 O O . PRO A 1 86 ? -11.818 8.300 44.563 1.00 43.53 86 PRO A O 1
ATOM 659 N N . GLN A 1 87 ? -11.997 9.972 43.080 1.00 47.88 87 GLN A N 1
ATOM 660 C CA . GLN A 1 87 ? -13.228 10.539 43.610 1.00 47.88 87 GLN A CA 1
ATOM 661 C C . GLN A 1 87 ? -14.431 10.040 42.805 1.00 47.88 87 GLN A C 1
ATOM 663 O O . GLN A 1 87 ? -14.579 10.335 41.617 1.00 47.88 87 GLN A O 1
ATOM 668 N N . ARG A 1 88 ? -15.303 9.286 43.478 1.00 58.25 88 ARG A N 1
ATOM 669 C CA . ARG A 1 88 ? -16.605 8.885 42.942 1.00 58.25 88 ARG A CA 1
ATOM 670 C C . ARG A 1 88 ? -17.555 10.076 43.025 1.00 58.25 88 ARG A C 1
ATOM 672 O O . ARG A 1 88 ? -17.813 10.567 44.116 1.00 58.25 88 ARG A O 1
ATOM 679 N N . THR A 1 89 ? -18.071 10.548 41.894 1.00 65.88 89 THR A N 1
ATOM 680 C CA . THR A 1 89 ? -19.114 11.586 41.875 1.00 65.88 89 THR A CA 1
ATOM 681 C C . THR A 1 89 ? -20.493 10.928 41.811 1.00 65.88 89 THR A C 1
ATOM 683 O O . THR A 1 89 ? -20.654 9.926 41.119 1.00 65.88 89 THR A O 1
ATOM 686 N N . ALA A 1 90 ? -21.490 11.475 42.512 1.00 72.31 90 ALA A N 1
ATOM 687 C CA . ALA A 1 90 ? -22.873 10.965 42.562 1.00 72.31 90 ALA A CA 1
ATOM 688 C C . ALA A 1 90 ? -23.875 11.911 41.862 1.00 72.31 90 ALA A C 1
ATOM 690 O O . ALA A 1 90 ? -25.024 12.074 42.272 1.00 72.31 90 ALA A O 1
ATOM 691 N N . HIS A 1 91 ? -23.409 12.604 40.821 1.00 77.31 91 HIS A N 1
ATOM 692 C CA . HIS A 1 91 ? -24.211 13.597 40.114 1.00 77.31 91 HIS A CA 1
ATOM 693 C C . HIS A 1 91 ? -25.288 12.916 39.261 1.00 77.31 91 HIS A C 1
ATOM 695 O O . HIS A 1 91 ? -25.013 11.964 38.540 1.00 77.31 91 HIS A O 1
ATOM 701 N N . ALA A 1 92 ? -26.503 13.443 39.267 1.00 73.94 92 ALA A N 1
ATOM 702 C CA . ALA A 1 92 ? -27.535 13.018 38.340 1.00 73.94 92 ALA A CA 1
ATOM 703 C C . ALA A 1 92 ? -27.139 13.416 36.908 1.00 73.94 92 ALA A C 1
ATOM 705 O O . ALA A 1 92 ? -26.858 14.581 36.615 1.00 73.94 92 ALA A O 1
ATOM 706 N N . GLN A 1 93 ? -27.095 12.431 36.014 1.00 71.94 93 GLN A N 1
ATOM 707 C CA . GLN A 1 93 ? -26.633 12.571 34.633 1.00 71.94 93 GLN A CA 1
ATOM 708 C C . GLN A 1 93 ? -27.660 11.987 33.659 1.00 71.94 93 GLN A C 1
ATOM 710 O O . GLN A 1 93 ? -28.355 11.023 33.975 1.00 71.94 93 GLN A O 1
ATOM 715 N N . VAL A 1 94 ? -27.743 12.569 32.463 1.00 62.59 94 VAL A N 1
ATOM 716 C CA . VAL A 1 94 ? -28.643 12.136 31.387 1.00 62.59 94 VAL A CA 1
ATOM 717 C C . VAL A 1 94 ? -27.855 11.332 30.361 1.00 62.59 94 VAL A C 1
ATOM 719 O O . VAL A 1 94 ? -26.798 11.765 29.909 1.00 62.59 94 VAL A O 1
ATOM 722 N N . TRP A 1 95 ? -28.394 10.186 29.954 1.00 62.84 95 TRP A N 1
ATOM 723 C CA . TRP A 1 95 ? -27.762 9.238 29.034 1.00 62.84 95 TRP A CA 1
ATOM 724 C C . TRP A 1 95 ? -28.673 8.973 27.834 1.00 62.84 95 TRP A C 1
ATOM 726 O O . TRP A 1 95 ? -29.895 9.072 27.953 1.00 62.84 95 TRP A O 1
ATOM 736 N N . TYR A 1 96 ? -28.103 8.591 26.689 1.00 52.78 96 TYR A N 1
ATOM 737 C CA . TYR A 1 96 ? -28.890 7.913 25.654 1.00 52.78 96 TYR A CA 1
ATOM 738 C C . TYR A 1 96 ? -29.130 6.489 26.150 1.00 52.78 96 TYR A C 1
ATOM 740 O O . TYR A 1 96 ? -28.171 5.838 26.562 1.00 52.78 96 TYR A O 1
ATOM 748 N N . ALA A 1 97 ? -30.376 6.013 26.111 1.00 44.19 97 ALA A N 1
ATOM 749 C CA . ALA A 1 97 ? -30.732 4.684 26.610 1.00 44.19 97 ALA A CA 1
ATOM 750 C C . ALA A 1 97 ? -29.911 3.556 25.943 1.00 44.19 97 ALA A C 1
ATOM 752 O O . ALA A 1 97 ? -29.607 2.561 26.595 1.00 44.19 97 ALA A O 1
ATOM 753 N N . ASP A 1 98 ? -29.452 3.770 24.700 1.00 47.72 98 ASP A N 1
ATOM 754 C CA . ASP A 1 98 ? -28.946 2.686 23.845 1.00 47.72 98 ASP A CA 1
ATOM 755 C C . ASP A 1 98 ? -27.608 3.006 23.156 1.00 47.72 98 ASP A C 1
ATOM 757 O O . ASP A 1 98 ? -27.220 2.345 22.190 1.00 47.72 98 ASP A O 1
ATOM 761 N N . ARG A 1 99 ? -26.885 4.048 23.592 1.00 40.56 99 ARG A N 1
ATOM 762 C CA . ARG A 1 99 ? -25.614 4.433 22.951 1.00 40.56 99 ARG A CA 1
ATOM 763 C C . ARG A 1 99 ? -24.428 4.229 23.879 1.00 40.56 99 ARG A C 1
ATOM 765 O O . ARG A 1 99 ? -23.925 5.164 24.494 1.00 40.56 99 ARG A O 1
ATOM 772 N N . THR A 1 100 ? -23.913 3.004 23.892 1.00 44.19 100 THR A N 1
ATOM 773 C CA . THR A 1 100 ? -22.474 2.792 24.083 1.00 44.19 100 THR A CA 1
ATOM 774 C C . THR A 1 100 ? -21.746 3.533 22.960 1.00 44.19 100 THR A C 1
ATOM 776 O O . THR A 1 100 ? -22.242 3.580 21.833 1.00 44.19 100 THR A O 1
ATOM 779 N N . CYS A 1 101 ? -20.601 4.151 23.248 1.00 43.31 101 CYS A N 1
ATOM 780 C CA . CYS A 1 101 ? -19.801 4.856 22.248 1.00 43.31 101 CYS A CA 1
ATOM 781 C C . CYS A 1 101 ? -19.547 3.948 21.023 1.00 43.31 101 CYS A C 1
ATOM 783 O O . CYS A 1 101 ? -18.722 3.040 21.076 1.00 43.31 101 CYS A O 1
ATOM 785 N N . ARG A 1 102 ? -20.289 4.166 19.927 1.00 38.31 102 ARG A N 1
ATOM 786 C CA . ARG A 1 102 ? -20.273 3.347 18.697 1.00 38.31 102 ARG A CA 1
ATOM 787 C C . ARG A 1 102 ? -19.227 3.856 17.699 1.00 38.31 102 ARG A C 1
ATOM 789 O O . ARG A 1 102 ? -19.429 3.780 16.492 1.00 38.31 102 ARG A O 1
ATOM 796 N N . TRP A 1 103 ? -18.172 4.489 18.209 1.00 45.09 103 TRP A N 1
ATOM 797 C CA . TRP A 1 103 ? -17.309 5.369 17.430 1.00 45.09 103 TRP A CA 1
ATOM 798 C C . TRP A 1 103 ? -16.533 4.584 16.370 1.00 45.09 103 TRP A C 1
ATOM 800 O O . TRP A 1 103 ? -15.649 3.786 16.680 1.00 45.09 103 TRP A O 1
ATOM 810 N N . VAL A 1 104 ? -16.867 4.832 15.105 1.00 42.69 104 VAL A N 1
ATOM 811 C CA . VAL A 1 104 ? -16.032 4.479 13.959 1.00 42.69 104 VAL A CA 1
ATOM 812 C C . VAL A 1 104 ? -14.975 5.579 13.867 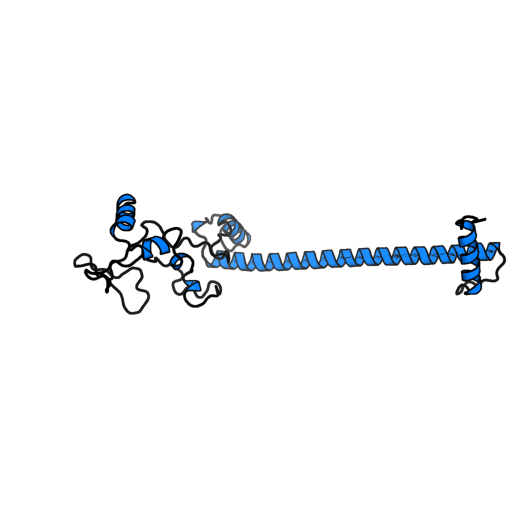1.00 42.69 104 VAL A C 1
ATOM 814 O O . VAL A 1 104 ? -15.275 6.684 13.436 1.00 42.69 104 VAL A O 1
ATOM 817 N N . CYS A 1 105 ? -13.764 5.315 14.362 1.00 41.62 105 CYS A N 1
ATOM 818 C CA . CYS A 1 105 ? -12.631 6.233 14.188 1.00 41.62 105 CYS A CA 1
ATOM 819 C C . CYS A 1 105 ? -12.301 6.385 12.698 1.00 41.62 105 CYS A C 1
ATOM 821 O O . CYS A 1 105 ? -12.219 5.364 12.016 1.00 41.62 105 CYS A O 1
ATOM 823 N N . ASP A 1 106 ? -11.965 7.593 12.233 1.00 38.91 106 ASP A N 1
ATOM 824 C CA . ASP A 1 106 ? -11.390 7.828 10.888 1.00 38.91 106 ASP A CA 1
ATOM 825 C C . ASP A 1 106 ? -10.076 7.057 10.664 1.00 38.91 106 ASP A C 1
ATOM 827 O O . ASP A 1 106 ? -9.683 6.754 9.544 1.00 38.91 106 ASP A O 1
ATOM 831 N N . CYS A 1 107 ? -9.397 6.694 11.753 1.00 42.56 107 CYS A N 1
ATOM 832 C CA . CYS A 1 107 ? -8.228 5.823 11.754 1.00 42.56 107 CYS A CA 1
ATOM 833 C C . CYS A 1 107 ? -8.561 4.332 11.576 1.00 42.56 107 CYS A C 1
ATOM 835 O O . CYS A 1 107 ? -7.675 3.489 11.719 1.00 42.56 107 CYS A O 1
ATOM 837 N N . GLU A 1 108 ? -9.837 3.990 11.357 1.00 45.34 108 GLU A N 1
ATOM 838 C CA . GLU A 1 108 ? -10.334 2.634 11.115 1.00 45.34 108 GLU A CA 1
ATOM 839 C C . GLU A 1 108 ? -10.008 1.624 12.232 1.00 45.34 108 GLU A C 1
ATOM 841 O O . GLU A 1 108 ? -10.195 0.419 12.069 1.00 45.34 108 GLU A O 1
ATOM 846 N N . CYS A 1 109 ? -9.572 2.079 13.412 1.00 44.91 109 CYS A N 1
ATOM 847 C CA . CYS A 1 109 ? -9.153 1.205 14.512 1.00 44.91 109 CYS A CA 1
ATOM 848 C C . CYS A 1 109 ? -10.297 0.352 15.094 1.00 44.91 109 CYS A C 1
ATOM 850 O O . CYS A 1 109 ? -10.020 -0.700 15.680 1.00 44.91 109 CYS A O 1
ATOM 852 N N . HIS A 1 110 ? -11.541 0.796 14.869 1.00 43.78 110 HIS A N 1
ATOM 853 C CA . HIS A 1 110 ? -12.810 0.114 15.143 1.00 43.78 110 HIS A CA 1
ATOM 854 C C . HIS A 1 110 ? -13.535 -0.343 13.872 1.00 43.78 110 HIS A C 1
ATOM 856 O O . HIS A 1 110 ? -14.613 -0.928 13.974 1.00 43.78 110 HIS A O 1
ATOM 862 N N . SER A 1 111 ? -12.973 -0.092 12.682 1.00 48.31 111 SER A N 1
ATOM 863 C CA . SER A 1 111 ? -13.463 -0.775 11.492 1.00 48.31 111 SER A CA 1
ATOM 864 C C . SER A 1 111 ? -13.133 -2.249 11.701 1.00 48.31 111 SER A C 1
ATOM 866 O O . SER A 1 111 ? -11.974 -2.657 11.842 1.00 48.31 111 SER A O 1
ATOM 868 N N . ALA A 1 112 ? -14.173 -3.051 11.890 1.00 50.94 112 ALA A N 1
ATOM 869 C CA . ALA A 1 112 ? -13.987 -4.477 11.956 1.00 50.94 112 ALA A CA 1
ATOM 870 C C . ALA A 1 112 ? -13.445 -4.879 10.583 1.00 50.94 112 ALA A C 1
ATOM 872 O O . ALA A 1 112 ? -14.169 -4.841 9.589 1.00 50.94 112 ALA A O 1
ATOM 873 N N . ALA A 1 113 ? -12.181 -5.308 10.519 1.00 58.75 113 ALA A N 1
ATOM 874 C CA . ALA A 1 113 ? -11.888 -6.385 9.589 1.00 58.75 113 ALA A CA 1
ATOM 875 C C . ALA A 1 113 ? -12.994 -7.414 9.830 1.00 58.75 113 ALA A C 1
ATOM 877 O O . ALA A 1 113 ? -13.195 -7.789 10.989 1.00 58.75 113 ALA A O 1
ATOM 878 N N . GLY A 1 114 ? -13.778 -7.735 8.792 1.00 68.00 114 GLY A N 1
ATOM 879 C CA . GLY A 1 114 ? -14.962 -8.576 8.956 1.00 68.00 114 GLY A CA 1
ATOM 880 C C . GLY A 1 114 ? -14.588 -9.766 9.827 1.00 68.00 114 GLY A C 1
ATOM 881 O O . GLY A 1 114 ? -13.553 -10.385 9.575 1.00 68.00 114 GLY A O 1
ATOM 882 N N . ARG A 1 115 ? -15.335 -10.005 10.908 1.00 74.69 115 ARG A N 1
ATOM 883 C CA . ARG A 1 115 ? -14.973 -10.993 11.938 1.00 74.69 115 ARG A CA 1
ATOM 884 C C . ARG A 1 115 ? -14.659 -12.347 11.281 1.00 74.69 115 ARG A C 1
ATOM 886 O O . ARG A 1 115 ? -13.619 -12.925 11.576 1.00 74.69 115 ARG A O 1
ATOM 893 N N . ALA A 1 116 ? -15.415 -12.717 10.247 1.00 80.69 116 ALA A N 1
ATOM 894 C CA . ALA A 1 116 ? -15.141 -13.819 9.325 1.00 80.69 116 ALA A CA 1
ATOM 895 C C . ALA A 1 116 ? -13.730 -13.844 8.699 1.00 80.69 116 ALA A C 1
ATOM 897 O O . ALA A 1 116 ? -13.100 -14.894 8.639 1.00 80.69 116 ALA A O 1
ATOM 898 N N . ALA A 1 117 ? -13.197 -12.715 8.227 1.00 84.12 117 ALA A N 1
ATOM 899 C CA . ALA A 1 117 ? -11.861 -12.644 7.630 1.00 84.12 117 ALA A CA 1
ATOM 900 C C . ALA A 1 117 ? -10.751 -12.842 8.672 1.00 84.12 117 ALA A C 1
ATOM 902 O O . ALA A 1 117 ? -9.731 -13.473 8.383 1.00 84.12 117 ALA A O 1
ATOM 903 N N . VAL A 1 118 ? -10.956 -12.321 9.886 1.00 84.50 118 VAL A N 1
ATOM 904 C CA . VAL A 1 118 ? -10.038 -12.531 11.013 1.00 84.50 118 VAL A CA 1
ATOM 905 C C . VAL A 1 118 ? -10.098 -13.984 11.463 1.00 84.50 118 VAL A C 1
ATOM 907 O O . VAL A 1 118 ? -9.041 -14.591 11.600 1.00 84.50 118 VAL A O 1
ATOM 910 N N . LEU A 1 119 ? -11.303 -14.545 11.600 1.00 87.19 119 LEU A N 1
ATOM 911 C CA . LEU A 1 119 ? -11.548 -15.950 11.927 1.00 87.19 119 LEU A CA 1
ATOM 912 C C . LEU A 1 119 ? -10.875 -16.885 10.918 1.00 87.19 119 LEU A C 1
ATOM 914 O O . LEU A 1 119 ? -10.035 -17.698 11.288 1.00 87.19 119 LEU A O 1
ATOM 918 N N . ALA A 1 120 ? -11.135 -16.687 9.626 1.00 91.88 120 ALA A N 1
ATOM 919 C CA . ALA A 1 120 ? -10.503 -17.459 8.563 1.00 91.88 120 ALA A CA 1
ATOM 920 C C . ALA A 1 120 ? -8.972 -17.332 8.583 1.00 91.88 120 ALA A C 1
ATOM 922 O O . ALA A 1 120 ? -8.260 -18.289 8.279 1.00 91.88 120 ALA A O 1
ATOM 923 N N . TRP A 1 121 ? -8.439 -16.156 8.933 1.00 94.06 121 TRP A N 1
ATOM 924 C CA . TRP A 1 121 ? -6.999 -15.982 9.077 1.00 94.06 121 TRP A CA 1
ATOM 925 C C . TRP A 1 121 ? -6.438 -16.730 10.288 1.00 94.06 121 TRP A C 1
ATOM 927 O O . TRP A 1 121 ? -5.443 -17.423 10.098 1.00 94.06 121 TRP A O 1
ATOM 937 N N . VAL A 1 122 ? -7.047 -16.625 11.478 1.00 92.75 122 VAL A N 1
ATOM 938 C CA . VAL A 1 122 ? -6.546 -17.308 12.688 1.00 92.75 122 VAL A CA 1
ATOM 939 C C . VAL A 1 122 ? -6.654 -18.824 12.594 1.00 92.75 122 VAL A C 1
ATOM 941 O O . VAL A 1 122 ? -5.751 -19.511 13.061 1.00 92.75 122 VAL A O 1
ATOM 944 N N . ILE A 1 123 ? -7.706 -19.339 11.952 1.00 95.62 123 ILE A N 1
ATOM 945 C CA . ILE A 1 123 ? -7.850 -20.771 11.675 1.00 95.62 123 ILE A CA 1
ATOM 946 C C . ILE A 1 123 ? -6.740 -21.209 10.719 1.00 95.62 123 ILE A C 1
ATOM 948 O O . ILE A 1 123 ? -5.977 -22.123 11.015 1.00 95.62 123 ILE A O 1
ATOM 952 N N . ARG A 1 124 ? -6.557 -20.492 9.601 1.00 95.94 124 ARG A N 1
ATOM 953 C CA . ARG A 1 124 ? -5.509 -20.817 8.620 1.00 95.94 124 ARG A CA 1
ATOM 954 C C . ARG A 1 124 ? -4.096 -20.757 9.208 1.00 95.94 124 ARG A C 1
ATOM 956 O O . ARG A 1 124 ? -3.224 -21.486 8.749 1.00 95.94 124 ARG A O 1
ATOM 963 N N . THR A 1 125 ? -3.832 -19.863 10.160 1.00 93.81 125 THR A N 1
ATOM 964 C CA . THR A 1 125 ? -2.521 -19.774 10.825 1.00 93.81 125 THR A CA 1
ATOM 965 C C . THR A 1 125 ? -2.365 -20.754 11.988 1.00 93.81 125 THR A C 1
ATOM 967 O O . THR A 1 125 ? -1.288 -20.793 12.581 1.00 93.81 125 THR A O 1
ATOM 970 N N . GLY A 1 126 ? -3.397 -21.543 12.310 1.00 93.62 126 GLY A N 1
ATOM 971 C CA . GLY A 1 126 ? -3.392 -22.503 13.415 1.00 93.62 126 GLY A CA 1
ATOM 972 C C . GLY A 1 126 ? -3.434 -21.855 14.801 1.00 93.62 126 GLY A C 1
ATOM 973 O O . GLY A 1 126 ? -3.113 -22.505 15.791 1.00 93.62 126 GLY A O 1
ATOM 974 N N . LEU A 1 127 ? -3.791 -20.569 14.887 1.00 89.56 127 LEU A N 1
ATOM 975 C CA . LEU A 1 127 ? -3.937 -19.858 16.160 1.00 89.56 127 LEU A CA 1
ATOM 976 C C . LEU A 1 127 ? -5.245 -20.214 16.876 1.00 89.56 127 LEU A C 1
ATOM 978 O O . LEU A 1 127 ? -5.338 -20.026 18.086 1.00 89.56 127 LEU A O 1
ATOM 982 N N . TYR A 1 128 ? -6.246 -20.672 16.127 1.00 92.94 128 TYR A N 1
ATOM 983 C CA . TYR A 1 128 ? -7.559 -21.097 16.607 1.00 92.94 128 TYR A CA 1
ATOM 984 C C . TYR A 1 128 ? -7.925 -22.448 15.966 1.00 92.94 128 TYR A C 1
ATOM 986 O O . TYR A 1 128 ? -7.459 -22.719 14.854 1.00 92.94 128 TYR A O 1
ATOM 994 N N . PRO A 1 129 ? -8.733 -23.288 16.640 1.00 94.25 129 PRO A N 1
ATOM 995 C CA . PRO A 1 129 ? -9.223 -24.542 16.070 1.00 94.25 129 PRO A CA 1
ATOM 996 C C . PRO A 1 129 ? -10.226 -24.283 14.933 1.00 94.25 129 PRO A C 1
ATOM 998 O O . PRO A 1 129 ? -10.789 -23.195 14.828 1.00 94.25 129 PRO A O 1
ATOM 1001 N N . GLU A 1 130 ? -10.439 -25.272 14.060 1.00 95.25 130 GLU A N 1
ATOM 1002 C CA . GLU A 1 130 ? -11.283 -25.124 12.860 1.00 95.25 130 GLU A CA 1
ATOM 1003 C C . GLU A 1 130 ? -12.767 -24.866 13.167 1.00 95.25 130 GLU A C 1
ATOM 1005 O O . GLU A 1 130 ? -13.467 -24.287 12.338 1.00 95.25 130 GLU A O 1
ATOM 1010 N N . ASP A 1 131 ? -13.238 -25.267 14.347 1.00 95.38 131 ASP A N 1
ATOM 1011 C CA . ASP A 1 131 ? -14.606 -25.072 14.835 1.00 95.38 131 ASP A CA 1
ATOM 1012 C C . ASP A 1 131 ? -14.809 -23.748 15.588 1.00 95.38 131 ASP A C 1
ATOM 1014 O O . ASP A 1 131 ? -15.923 -23.460 16.030 1.00 95.38 131 ASP A O 1
ATOM 1018 N N . ALA A 1 132 ? -13.761 -22.924 15.704 1.00 91.44 132 ALA A N 1
ATOM 1019 C CA . ALA A 1 132 ? -13.851 -21.625 16.348 1.00 91.44 132 ALA A CA 1
ATOM 1020 C C . ALA A 1 132 ? -14.876 -20.713 15.663 1.00 91.44 132 ALA A C 1
ATOM 1022 O O . ALA A 1 132 ? -14.998 -20.653 14.437 1.00 91.44 132 ALA A O 1
ATOM 1023 N N . THR A 1 133 ? -15.560 -19.924 16.478 1.00 90.19 133 THR A N 1
ATOM 1024 C CA . THR A 1 133 ? -16.607 -18.991 16.066 1.00 90.19 133 THR A CA 1
ATOM 1025 C C . THR A 1 133 ? -16.154 -17.536 16.189 1.00 90.19 133 THR A C 1
ATOM 1027 O O . THR A 1 133 ? -15.153 -17.201 16.827 1.00 90.19 133 THR A O 1
ATOM 1030 N N . GLU A 1 134 ? -16.904 -16.613 15.580 1.00 79.00 134 GLU A N 1
ATOM 1031 C CA . GLU A 1 134 ? -16.573 -15.181 15.613 1.00 79.00 134 GLU A CA 1
ATOM 1032 C C . GLU A 1 134 ? -16.618 -14.559 17.020 1.00 79.00 134 GLU A C 1
ATOM 1034 O O . GLU A 1 134 ? -16.013 -13.502 17.247 1.00 79.00 134 GLU A O 1
ATOM 1039 N N . ASP A 1 135 ? -17.341 -15.179 17.954 1.00 78.50 135 ASP A N 1
ATOM 1040 C CA . ASP A 1 135 ? -17.490 -14.711 19.335 1.00 78.50 135 ASP A CA 1
ATOM 1041 C C . ASP A 1 135 ? -16.306 -15.092 20.224 1.00 78.50 135 ASP A C 1
ATOM 1043 O O . ASP A 1 135 ? -16.040 -14.426 21.223 1.00 78.50 135 ASP A O 1
ATOM 1047 N N . GLU A 1 136 ? -15.516 -16.076 19.803 1.00 79.12 136 GLU A N 1
ATOM 1048 C CA . GLU A 1 136 ? -14.287 -16.489 20.483 1.00 79.12 136 GLU A CA 1
ATOM 1049 C C . GLU A 1 136 ? -13.072 -15.649 20.055 1.00 79.12 136 GLU A C 1
ATOM 1051 O O . GLU A 1 136 ? -11.982 -15.752 20.633 1.00 79.12 136 GLU A O 1
ATOM 1056 N N . LEU A 1 137 ? -13.233 -14.780 19.050 1.00 71.75 137 LEU A N 1
ATOM 1057 C CA . LEU A 1 137 ? -12.172 -13.891 18.591 1.00 71.75 137 LEU A CA 1
ATOM 1058 C C . LEU A 1 137 ? -11.795 -12.876 19.667 1.00 71.75 137 LEU A C 1
ATOM 1060 O O . LEU A 1 137 ? -12.543 -11.958 20.005 1.00 71.75 137 LEU A O 1
ATOM 1064 N N . THR A 1 138 ? -10.559 -12.983 20.137 1.00 75.25 138 THR A N 1
ATOM 1065 C CA . THR A 1 138 ? -10.030 -12.095 21.167 1.00 75.25 138 THR A CA 1
ATOM 1066 C C . THR A 1 138 ? -9.330 -10.873 20.557 1.00 75.25 138 THR A C 1
ATOM 1068 O O . THR A 1 138 ? -8.797 -10.934 19.446 1.00 75.25 138 THR A O 1
ATOM 1071 N N . PRO A 1 139 ? -9.230 -9.739 21.276 1.00 66.94 139 PRO A N 1
ATOM 1072 C CA . PRO A 1 139 ? -8.484 -8.568 20.804 1.00 66.94 139 PRO A CA 1
ATOM 1073 C C . PRO A 1 139 ? -7.032 -8.841 20.333 1.00 66.94 139 PRO A C 1
ATOM 1075 O O . PRO A 1 139 ? -6.607 -8.212 19.359 1.00 66.94 139 PRO A O 1
ATOM 1078 N N . PRO A 1 140 ? -6.247 -9.756 20.948 1.00 73.00 140 PRO A N 1
ATOM 1079 C CA . PRO A 1 140 ? -4.974 -10.221 20.391 1.00 73.00 140 PRO A CA 1
ATOM 1080 C C . PRO A 1 140 ? -5.053 -10.766 18.956 1.00 73.00 140 PRO A C 1
ATOM 1082 O O . PRO A 1 140 ? -4.195 -10.407 18.149 1.00 73.00 140 PRO A O 1
ATOM 1085 N N . ALA A 1 141 ? -6.077 -11.555 18.609 1.00 74.31 141 ALA A N 1
ATOM 1086 C CA . ALA A 1 141 ? -6.255 -12.111 17.263 1.00 74.31 141 ALA A CA 1
ATOM 1087 C C . ALA A 1 141 ? -6.389 -11.004 16.205 1.00 74.31 141 ALA A C 1
ATOM 1089 O O . ALA A 1 141 ? -5.693 -11.014 15.189 1.00 74.31 141 ALA A O 1
ATOM 1090 N N . TYR A 1 142 ? -7.198 -9.979 16.490 1.00 71.56 142 TYR A N 1
ATOM 1091 C CA . TYR A 1 142 ? -7.337 -8.807 15.618 1.00 71.56 142 TYR A CA 1
ATOM 1092 C C . TYR A 1 142 ? -6.028 -8.025 15.466 1.00 71.56 142 TYR A C 1
ATOM 1094 O O . TYR A 1 142 ? -5.730 -7.508 14.388 1.00 71.56 142 TYR A O 1
ATOM 1102 N N . ARG A 1 143 ? -5.224 -7.911 16.532 1.00 70.88 143 ARG A N 1
ATOM 1103 C CA . ARG A 1 143 ? -3.911 -7.246 16.456 1.00 70.88 143 ARG A CA 1
ATOM 1104 C C . ARG A 1 143 ? -2.943 -8.021 15.572 1.00 70.88 143 ARG A C 1
ATOM 1106 O O . ARG A 1 143 ? -2.312 -7.412 14.711 1.00 70.88 143 ARG A O 1
ATOM 1113 N N . ALA A 1 144 ? -2.868 -9.335 15.758 1.00 78.62 144 ALA A N 1
ATOM 1114 C CA . ALA A 1 144 ? -1.997 -10.198 14.974 1.00 78.62 144 ALA A CA 1
ATOM 1115 C C . ALA A 1 144 ? -2.396 -10.190 13.487 1.00 78.62 144 ALA A C 1
ATOM 1117 O O . ALA A 1 144 ? -1.542 -9.976 12.627 1.00 78.62 144 ALA A O 1
ATOM 1118 N N . TYR A 1 145 ? -3.699 -10.275 13.195 1.00 83.94 145 TYR A N 1
ATOM 1119 C CA . TYR A 1 145 ? -4.228 -10.137 11.838 1.00 83.94 145 TYR A CA 1
ATOM 1120 C C . TYR A 1 145 ? -3.816 -8.810 11.194 1.00 83.94 145 TYR A C 1
ATOM 1122 O O . TYR A 1 145 ? -3.304 -8.784 10.077 1.00 83.94 145 TYR A O 1
ATOM 1130 N N . ARG A 1 146 ? -3.994 -7.686 11.898 1.00 77.50 146 ARG A N 1
ATOM 1131 C CA . ARG A 1 146 ? -3.634 -6.365 11.359 1.00 77.50 146 ARG A CA 1
ATOM 1132 C C . ARG A 1 146 ? -2.138 -6.230 11.099 1.00 77.50 146 ARG A C 1
ATOM 1134 O O . ARG A 1 146 ? -1.766 -5.718 10.046 1.00 77.50 146 ARG A O 1
ATOM 1141 N N . ALA A 1 147 ? -1.297 -6.695 12.021 1.00 79.75 147 ALA A N 1
ATOM 1142 C CA . ALA A 1 147 ? 0.152 -6.677 11.842 1.00 79.75 147 ALA A CA 1
ATOM 1143 C C . ALA A 1 147 ? 0.570 -7.469 10.592 1.00 79.75 147 ALA A C 1
ATOM 1145 O O . ALA A 1 147 ? 1.339 -6.970 9.770 1.00 79.75 147 ALA A O 1
ATOM 1146 N N . GLU A 1 148 ? -0.010 -8.654 10.390 1.00 87.81 148 GLU A N 1
ATOM 1147 C CA . GLU A 1 148 ? 0.213 -9.450 9.183 1.00 87.81 148 GLU A CA 1
ATOM 1148 C C . GLU A 1 148 ? -0.264 -8.721 7.918 1.00 87.81 148 GLU A C 1
ATOM 1150 O O . GLU A 1 148 ? 0.447 -8.685 6.914 1.00 87.81 148 GLU A O 1
ATOM 1155 N N . MET A 1 149 ? -1.443 -8.096 7.945 1.00 85.38 149 MET A N 1
ATOM 1156 C CA . MET A 1 149 ? -1.972 -7.376 6.782 1.00 85.38 149 MET A CA 1
ATOM 1157 C C . MET A 1 149 ? -1.101 -6.181 6.383 1.00 85.38 149 MET A C 1
ATOM 1159 O O . MET A 1 149 ? -0.911 -5.940 5.189 1.00 85.38 149 MET A O 1
ATOM 1163 N N . VAL A 1 150 ? -0.528 -5.461 7.352 1.00 83.25 150 VAL A N 1
ATOM 1164 C CA . VAL A 1 150 ? 0.450 -4.393 7.087 1.00 83.25 150 VAL A CA 1
ATOM 1165 C C . VAL A 1 150 ? 1.696 -4.966 6.411 1.00 83.25 150 VAL A C 1
ATOM 1167 O O . VAL A 1 150 ? 2.127 -4.450 5.376 1.00 83.25 150 VAL A O 1
ATOM 1170 N N . THR A 1 151 ? 2.233 -6.068 6.936 1.00 86.50 151 THR A N 1
ATOM 1171 C CA . THR A 1 151 ? 3.394 -6.755 6.356 1.00 86.50 151 THR A CA 1
ATOM 1172 C C . THR A 1 151 ? 3.115 -7.222 4.928 1.00 86.50 151 THR A C 1
ATOM 1174 O O . THR A 1 151 ? 3.891 -6.923 4.020 1.00 86.50 151 THR A O 1
ATOM 1177 N N . ARG A 1 152 ? 1.968 -7.864 4.681 1.00 88.12 152 ARG A N 1
ATOM 1178 C CA . ARG A 1 152 ? 1.558 -8.317 3.343 1.00 88.12 152 ARG A CA 1
ATOM 1179 C C . ARG A 1 152 ? 1.415 -7.169 2.355 1.00 88.12 152 ARG A C 1
ATOM 1181 O O . ARG A 1 152 ? 1.931 -7.268 1.245 1.00 88.12 152 ARG A O 1
ATOM 1188 N N . ARG A 1 153 ? 0.767 -6.068 2.753 1.00 88.38 153 ARG A N 1
ATOM 1189 C CA . ARG A 1 153 ? 0.654 -4.862 1.914 1.00 88.38 153 ARG A CA 1
ATOM 1190 C C . ARG A 1 153 ? 2.033 -4.305 1.560 1.00 88.38 153 ARG A C 1
ATOM 1192 O O . ARG A 1 153 ? 2.270 -3.957 0.408 1.00 88.38 153 ARG A O 1
ATOM 1199 N N . SER A 1 154 ? 2.959 -4.275 2.519 1.00 87.56 154 SER A N 1
ATOM 1200 C CA . SER A 1 154 ? 4.337 -3.829 2.284 1.00 87.56 154 SER A CA 1
ATOM 1201 C C . SER A 1 154 ? 5.087 -4.735 1.298 1.00 87.56 154 SER A C 1
ATOM 1203 O O . SER A 1 154 ? 5.721 -4.240 0.362 1.00 87.56 154 SER A O 1
ATOM 1205 N N . ILE A 1 155 ? 4.969 -6.059 1.456 1.00 92.81 155 ILE A N 1
ATOM 1206 C CA . ILE A 1 155 ? 5.559 -7.048 0.541 1.00 92.81 155 ILE A CA 1
ATOM 1207 C C . ILE A 1 155 ? 4.991 -6.877 -0.871 1.00 92.81 155 ILE A C 1
ATOM 1209 O O . ILE A 1 155 ? 5.761 -6.799 -1.829 1.00 92.81 155 ILE A O 1
ATOM 1213 N N . GLN A 1 156 ? 3.669 -6.759 -0.996 1.00 93.25 156 GLN A N 1
ATOM 1214 C CA . GLN A 1 156 ? 2.989 -6.581 -2.276 1.00 93.25 156 GLN A CA 1
ATOM 1215 C C . GLN A 1 156 ? 3.424 -5.282 -2.967 1.00 93.25 156 GLN A C 1
ATOM 1217 O O . GLN A 1 156 ? 3.872 -5.315 -4.111 1.00 93.25 156 GLN A O 1
ATOM 1222 N N . ALA A 1 157 ? 3.431 -4.159 -2.247 1.00 92.25 157 ALA A N 1
ATOM 1223 C CA . ALA A 1 157 ? 3.902 -2.885 -2.786 1.00 92.25 157 ALA A CA 1
ATOM 1224 C C . ALA A 1 157 ? 5.388 -2.941 -3.191 1.00 92.25 157 ALA A C 1
ATOM 1226 O O . ALA A 1 157 ? 5.811 -2.304 -4.156 1.00 92.25 157 ALA A O 1
ATOM 1227 N N . SER A 1 158 ? 6.213 -3.699 -2.461 1.00 94.88 158 SER A N 1
ATOM 1228 C CA . SER A 1 158 ? 7.616 -3.934 -2.821 1.00 94.88 158 SER A CA 1
ATOM 1229 C C . SER A 1 158 ? 7.748 -4.742 -4.113 1.00 94.88 158 SER A C 1
ATOM 1231 O O . SER A 1 158 ? 8.559 -4.390 -4.972 1.00 94.88 158 SER A O 1
ATOM 1233 N N . LYS A 1 159 ? 6.927 -5.785 -4.279 1.00 96.75 159 LYS A N 1
ATOM 1234 C CA . LYS A 1 159 ? 6.860 -6.595 -5.499 1.00 96.75 159 LYS A CA 1
ATOM 1235 C C . LYS A 1 159 ? 6.450 -5.746 -6.704 1.00 96.75 159 LYS A C 1
ATOM 1237 O O . LYS A 1 159 ? 7.192 -5.705 -7.679 1.00 96.75 159 LYS A O 1
ATOM 1242 N N . GLU A 1 160 ? 5.374 -4.974 -6.586 1.00 96.31 160 GLU A N 1
ATOM 1243 C CA . GLU A 1 160 ? 4.889 -4.077 -7.646 1.00 96.31 160 GLU A CA 1
ATOM 1244 C C . GLU A 1 160 ? 5.938 -3.030 -8.045 1.00 96.31 160 GLU A C 1
ATOM 1246 O O . GLU A 1 160 ? 6.150 -2.764 -9.227 1.00 96.31 160 GLU A O 1
ATOM 1251 N N . ARG A 1 161 ? 6.668 -2.460 -7.073 1.00 96.12 161 ARG A N 1
ATOM 1252 C CA . ARG A 1 161 ? 7.788 -1.547 -7.365 1.00 96.12 161 ARG A CA 1
ATOM 1253 C C . ARG A 1 161 ? 8.907 -2.231 -8.148 1.00 96.12 161 ARG A C 1
ATOM 1255 O O . ARG A 1 161 ? 9.482 -1.606 -9.038 1.00 96.12 161 ARG A O 1
ATOM 1262 N N . ARG A 1 162 ? 9.244 -3.480 -7.812 1.00 96.81 162 ARG A N 1
ATOM 1263 C CA . ARG A 1 162 ? 10.270 -4.254 -8.530 1.00 96.81 162 ARG A CA 1
ATOM 1264 C C . ARG A 1 162 ? 9.821 -4.584 -9.948 1.00 96.81 162 ARG A C 1
ATOM 1266 O O . ARG A 1 162 ? 10.615 -4.413 -10.864 1.00 96.81 162 ARG A O 1
ATOM 1273 N N . GLU A 1 163 ? 8.571 -4.999 -10.124 1.00 97.19 163 GLU A N 1
ATOM 1274 C CA . GLU A 1 163 ? 7.987 -5.306 -11.434 1.00 97.19 163 GLU A CA 1
ATOM 1275 C C . GLU A 1 163 ? 7.943 -4.067 -12.327 1.00 97.19 163 GLU A C 1
ATOM 1277 O O . GLU A 1 163 ? 8.424 -4.115 -13.456 1.00 97.19 163 GLU A O 1
ATOM 1282 N N . ARG A 1 164 ? 7.488 -2.924 -11.798 1.00 97.31 164 ARG A N 1
ATOM 1283 C CA . ARG A 1 164 ? 7.501 -1.655 -12.536 1.00 97.31 164 ARG A CA 1
ATOM 1284 C C . ARG A 1 164 ? 8.914 -1.254 -12.953 1.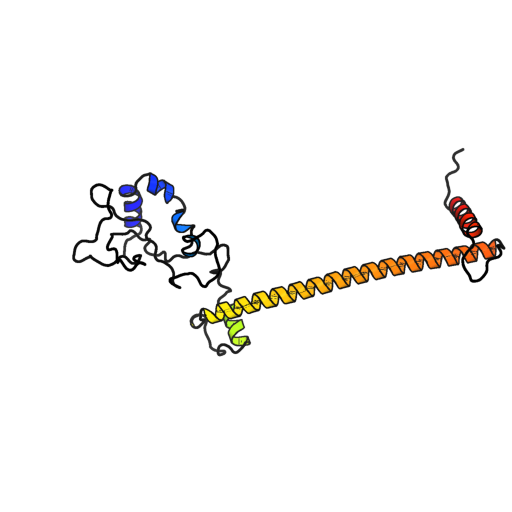00 97.31 164 ARG A C 1
ATOM 1286 O O . ARG A 1 164 ? 9.146 -0.959 -14.118 1.00 97.31 164 ARG A O 1
ATOM 1293 N N . LYS A 1 165 ? 9.877 -1.311 -12.029 1.00 97.75 165 LYS A N 1
ATOM 1294 C CA . LYS A 1 165 ? 11.279 -0.995 -12.337 1.00 97.75 165 LYS A CA 1
ATOM 1295 C C . LYS A 1 165 ? 11.869 -1.955 -13.377 1.00 97.75 165 LYS A C 1
ATOM 1297 O O . LYS A 1 165 ? 12.660 -1.535 -14.215 1.00 97.75 165 LYS A O 1
ATOM 1302 N N . ALA A 1 166 ? 11.510 -3.237 -13.327 1.00 97.88 166 ALA A N 1
ATOM 1303 C CA . ALA A 1 166 ? 11.938 -4.215 -14.321 1.00 97.88 166 ALA A CA 1
ATOM 1304 C C . ALA A 1 166 ? 11.347 -3.909 -15.707 1.00 97.88 166 ALA A C 1
ATOM 1306 O O . ALA A 1 166 ? 12.080 -3.965 -16.692 1.00 97.88 166 ALA A O 1
ATOM 1307 N N . ALA A 1 167 ? 10.069 -3.523 -15.778 1.00 97.50 167 ALA A N 1
ATOM 1308 C CA . ALA A 1 167 ? 9.422 -3.105 -17.019 1.00 97.50 167 ALA A CA 1
ATOM 1309 C C . ALA A 1 167 ? 10.075 -1.843 -17.611 1.00 97.50 167 ALA A C 1
ATOM 1311 O O . ALA A 1 167 ? 10.448 -1.848 -18.780 1.00 97.50 167 ALA A O 1
ATOM 1312 N N . GLU A 1 168 ? 10.316 -0.812 -16.794 1.00 98.06 168 GLU A N 1
ATOM 1313 C CA . GLU A 1 168 ? 11.014 0.417 -17.212 1.00 98.06 168 GLU A CA 1
ATOM 1314 C C . GLU A 1 168 ? 12.426 0.122 -17.753 1.00 98.06 168 GLU A C 1
ATOM 1316 O O . GLU A 1 168 ? 12.854 0.674 -18.769 1.00 98.06 168 GLU A O 1
ATOM 1321 N N . LEU A 1 169 ? 13.170 -0.773 -17.092 1.00 98.06 169 LEU A N 1
ATOM 1322 C CA . LEU A 1 169 ? 14.496 -1.189 -17.554 1.00 98.06 169 LEU A CA 1
ATOM 1323 C C . LEU A 1 169 ? 14.431 -1.970 -18.870 1.00 98.06 169 LEU A C 1
ATOM 1325 O O . LEU A 1 169 ? 15.285 -1.761 -19.733 1.00 98.06 169 LEU A O 1
ATOM 1329 N N . ALA A 1 170 ? 13.438 -2.846 -19.035 1.00 97.56 170 ALA A N 1
ATOM 1330 C CA . ALA A 1 170 ? 13.236 -3.604 -20.264 1.00 97.56 170 ALA A CA 1
ATOM 1331 C C . ALA A 1 170 ? 12.870 -2.687 -21.440 1.00 97.56 170 ALA A C 1
ATOM 1333 O O . ALA A 1 170 ? 13.445 -2.821 -22.520 1.00 97.56 170 ALA A O 1
ATOM 1334 N N . GLU A 1 171 ? 11.989 -1.710 -21.222 1.00 97.06 171 GLU A N 1
ATOM 1335 C CA . GLU A 1 171 ? 11.626 -0.707 -22.225 1.00 97.06 171 GLU A CA 1
ATOM 1336 C C . GLU A 1 171 ? 12.843 0.128 -22.639 1.00 97.06 171 GLU A C 1
ATOM 1338 O O . GLU A 1 171 ? 13.142 0.265 -23.828 1.00 97.06 171 GLU A O 1
ATOM 1343 N N . ARG A 1 172 ? 13.626 0.606 -21.664 1.00 97.94 172 ARG A N 1
ATOM 1344 C CA . ARG A 1 172 ? 14.864 1.343 -21.941 1.00 97.94 172 ARG A CA 1
ATOM 1345 C C . ARG A 1 172 ? 15.883 0.495 -22.703 1.00 97.94 172 ARG A C 1
ATOM 1347 O O . ARG A 1 172 ? 16.550 1.002 -23.603 1.00 97.94 172 ARG A O 1
ATOM 1354 N N . ALA A 1 173 ? 16.017 -0.786 -22.361 1.00 97.19 173 ALA A N 1
ATOM 1355 C CA . ALA A 1 173 ? 16.899 -1.703 -23.074 1.00 97.19 173 ALA A CA 1
ATOM 1356 C C . ALA A 1 173 ? 16.439 -1.919 -24.525 1.00 97.19 173 ALA A C 1
ATOM 1358 O O . ALA A 1 173 ? 17.267 -1.873 -25.435 1.00 97.19 173 ALA A O 1
ATOM 1359 N N . ALA A 1 174 ? 15.132 -2.077 -24.752 1.00 97.44 174 ALA A N 1
ATOM 1360 C CA . ALA A 1 174 ? 14.556 -2.208 -26.086 1.00 97.44 174 ALA A CA 1
ATOM 1361 C C . ALA A 1 174 ? 14.768 -0.942 -26.933 1.00 97.44 174 ALA A C 1
ATOM 1363 O O . ALA A 1 174 ? 15.170 -1.044 -28.093 1.00 97.44 174 ALA A O 1
ATOM 1364 N N . ALA A 1 175 ? 14.579 0.246 -26.350 1.00 97.06 175 ALA A N 1
ATOM 1365 C CA . ALA A 1 175 ? 14.840 1.519 -27.020 1.00 97.06 175 ALA A CA 1
ATOM 1366 C C . ALA A 1 175 ? 16.321 1.670 -27.408 1.00 97.06 175 ALA A C 1
ATOM 1368 O O . ALA A 1 175 ? 16.634 2.005 -28.553 1.00 97.06 175 ALA A O 1
ATOM 1369 N N . ASN A 1 176 ? 17.236 1.347 -26.488 1.00 97.56 176 ASN A N 1
ATOM 1370 C CA . ASN A 1 176 ? 18.676 1.376 -26.748 1.00 97.56 176 ASN A CA 1
ATOM 1371 C C . ASN A 1 176 ? 19.080 0.391 -27.857 1.00 97.56 176 ASN A C 1
ATOM 1373 O O . ASN A 1 176 ? 19.892 0.733 -28.718 1.00 97.56 176 ASN A O 1
ATOM 1377 N N . ASP A 1 177 ? 18.524 -0.824 -27.863 1.00 97.25 177 ASP A N 1
ATOM 1378 C CA . ASP A 1 177 ? 18.799 -1.803 -28.916 1.00 97.25 177 ASP A CA 1
ATOM 1379 C C . ASP A 1 177 ? 18.229 -1.366 -30.275 1.00 97.25 177 ASP A C 1
ATOM 1381 O O . ASP A 1 177 ? 18.911 -1.485 -31.296 1.00 97.25 177 ASP A O 1
ATOM 1385 N N . ALA A 1 178 ? 17.023 -0.793 -30.307 1.00 96.94 178 ALA A N 1
ATOM 1386 C CA . ALA A 1 178 ? 16.438 -0.233 -31.523 1.00 96.94 178 ALA A CA 1
ATOM 1387 C C . ALA A 1 178 ? 17.291 0.917 -32.086 1.00 96.94 178 ALA A C 1
ATOM 1389 O O . ALA A 1 178 ? 17.562 0.968 -33.290 1.00 96.94 178 ALA A O 1
ATOM 1390 N N . GLU A 1 179 ? 17.783 1.813 -31.227 1.00 97.31 179 GLU A N 1
ATOM 1391 C CA . GLU A 1 179 ? 18.704 2.878 -31.623 1.00 97.31 179 GLU A CA 1
ATOM 1392 C C . GLU A 1 179 ? 20.034 2.312 -32.141 1.00 97.31 179 GLU A C 1
ATOM 1394 O O . GLU A 1 179 ? 20.539 2.749 -33.180 1.00 97.31 179 GLU A O 1
ATOM 1399 N N . ALA A 1 180 ? 20.590 1.304 -31.466 1.00 97.06 180 ALA A N 1
ATOM 1400 C CA . ALA A 1 180 ? 21.815 0.643 -31.893 1.00 97.06 180 ALA A CA 1
ATOM 1401 C C . ALA A 1 180 ? 21.639 -0.051 -33.254 1.00 97.06 180 ALA A C 1
ATOM 1403 O O . ALA A 1 180 ? 22.517 0.066 -34.113 1.00 97.06 180 ALA A O 1
ATOM 1404 N N . ARG A 1 181 ? 20.498 -0.715 -33.489 1.00 97.06 181 ARG A N 1
ATOM 1405 C CA . ARG A 1 181 ? 20.131 -1.295 -34.791 1.00 97.06 181 ARG A CA 1
ATOM 1406 C C . ARG A 1 181 ? 20.014 -0.226 -35.872 1.00 97.06 181 ARG A C 1
ATOM 1408 O O . ARG A 1 181 ? 20.627 -0.388 -36.921 1.00 97.06 181 ARG A O 1
ATOM 1415 N N . ARG A 1 182 ? 19.338 0.897 -35.603 1.00 96.75 182 ARG A N 1
ATOM 1416 C CA . ARG A 1 182 ? 19.261 2.040 -36.534 1.00 96.75 182 ARG A CA 1
ATOM 1417 C C . ARG A 1 182 ? 20.639 2.605 -36.877 1.00 96.75 182 ARG A C 1
ATOM 1419 O O . ARG A 1 182 ? 20.932 2.839 -38.045 1.00 96.75 182 ARG A O 1
ATOM 1426 N N . LYS A 1 183 ? 21.503 2.807 -35.877 1.00 95.00 183 LYS A N 1
ATOM 1427 C CA . LYS A 1 183 ? 22.875 3.305 -36.076 1.00 95.00 183 LYS A CA 1
ATOM 1428 C C . LYS A 1 183 ? 23.724 2.335 -36.899 1.00 95.00 183 LYS A C 1
ATOM 1430 O O . LYS A 1 183 ? 24.492 2.791 -37.743 1.00 95.00 183 LYS A O 1
ATOM 1435 N N . ARG A 1 184 ? 23.593 1.021 -36.671 1.00 95.19 184 ARG A N 1
ATOM 1436 C CA . ARG A 1 184 ? 24.249 -0.013 -37.490 1.00 95.19 184 ARG A CA 1
ATOM 1437 C C . ARG A 1 184 ? 23.730 0.008 -38.925 1.00 95.19 184 ARG A C 1
ATOM 1439 O O . ARG A 1 184 ? 24.534 0.225 -39.818 1.00 95.19 184 ARG A O 1
ATOM 1446 N N . GLY A 1 185 ? 22.413 -0.049 -39.122 1.00 95.88 185 GLY A N 1
ATOM 1447 C CA . GLY A 1 185 ? 21.803 0.005 -40.453 1.00 95.88 185 GLY A CA 1
ATOM 1448 C C . GLY A 1 185 ? 22.214 1.249 -41.245 1.00 95.88 185 GLY A C 1
ATOM 1449 O O . GLY A 1 185 ? 22.619 1.133 -42.393 1.00 95.88 185 GLY A O 1
ATOM 1450 N N . ARG A 1 186 ? 22.238 2.434 -40.613 1.00 94.00 186 ARG A N 1
ATOM 1451 C CA . ARG A 1 186 ? 22.737 3.660 -41.261 1.00 94.00 186 ARG A CA 1
ATOM 1452 C C . ARG A 1 186 ? 24.208 3.541 -41.665 1.00 94.00 186 ARG A C 1
ATOM 1454 O O . ARG A 1 186 ? 24.583 3.998 -42.736 1.00 94.00 186 ARG A O 1
ATOM 1461 N N . ARG A 1 187 ? 25.061 2.971 -40.806 1.00 94.06 187 ARG A N 1
ATOM 1462 C CA . ARG A 1 187 ? 26.482 2.752 -41.127 1.00 94.06 187 ARG A CA 1
ATOM 1463 C C . ARG A 1 187 ? 26.666 1.767 -42.274 1.00 94.06 187 ARG A C 1
ATOM 1465 O O . ARG A 1 187 ? 27.567 1.982 -43.077 1.00 94.06 187 ARG A O 1
ATOM 1472 N N . ASP A 1 188 ? 25.859 0.718 -42.321 1.00 95.06 188 ASP A N 1
ATOM 1473 C CA . ASP A 1 188 ? 25.924 -0.289 -43.375 1.00 95.06 188 ASP A CA 1
ATOM 1474 C C . ASP A 1 188 ? 25.465 0.317 -44.710 1.00 95.06 188 ASP A C 1
ATOM 1476 O O . ASP A 1 188 ? 26.214 0.244 -45.679 1.00 95.06 188 ASP A O 1
ATOM 1480 N N . ALA A 1 189 ? 24.360 1.073 -44.717 1.00 94.69 189 ALA A N 1
ATOM 1481 C CA . ALA A 1 189 ? 23.902 1.837 -45.883 1.00 94.69 189 ALA A CA 1
ATOM 1482 C C . ALA A 1 189 ? 24.947 2.856 -46.377 1.00 94.69 189 ALA A C 1
ATOM 1484 O O . ALA A 1 189 ? 25.235 2.926 -47.566 1.00 94.69 189 ALA A O 1
ATOM 1485 N N . MET A 1 190 ? 25.594 3.599 -45.467 1.00 94.69 190 MET A N 1
ATOM 1486 C CA . MET A 1 190 ? 26.690 4.513 -45.830 1.00 94.69 190 MET A CA 1
ATOM 1487 C C . MET A 1 190 ? 27.866 3.785 -46.492 1.00 94.69 190 MET A C 1
ATOM 1489 O O . MET A 1 190 ? 28.523 4.350 -47.361 1.00 94.69 190 MET A O 1
ATOM 1493 N N . ARG A 1 191 ? 28.171 2.554 -46.064 1.00 94.12 191 ARG A N 1
ATOM 1494 C CA . ARG A 1 191 ? 29.253 1.757 -46.656 1.00 94.12 191 ARG A CA 1
ATOM 1495 C C . ARG A 1 191 ? 28.882 1.222 -48.029 1.00 94.12 191 ARG A C 1
ATOM 1497 O O . ARG A 1 191 ? 29.738 1.231 -48.905 1.00 94.12 191 ARG A O 1
ATOM 1504 N N . GLU A 1 192 ? 27.648 0.767 -48.193 1.00 94.88 192 GLU A N 1
ATOM 1505 C CA . GLU A 1 192 ? 27.112 0.312 -49.475 1.00 94.88 192 GLU A CA 1
ATOM 1506 C C . GLU A 1 192 ? 27.115 1.455 -50.496 1.00 94.88 192 GLU A C 1
ATOM 1508 O O . GLU A 1 192 ? 27.782 1.350 -51.522 1.00 94.88 192 GLU A O 1
ATOM 1513 N N . TRP A 1 193 ? 26.541 2.606 -50.136 1.00 95.88 193 TRP A N 1
ATOM 1514 C CA . TRP A 1 193 ? 26.555 3.819 -50.958 1.00 95.88 193 TRP A CA 1
ATOM 1515 C C . TRP A 1 193 ? 27.970 4.246 -51.360 1.00 95.88 193 TRP A C 1
ATOM 1517 O O . TRP A 1 193 ? 28.251 4.552 -52.518 1.00 95.88 193 TRP A O 1
ATOM 1527 N N . ALA A 1 194 ? 28.901 4.249 -50.407 1.00 95.44 194 ALA A N 1
ATOM 1528 C CA . ALA A 1 194 ? 30.278 4.631 -50.674 1.00 95.44 194 ALA A CA 1
ATOM 1529 C C . ALA A 1 194 ? 31.000 3.615 -51.575 1.00 95.44 194 ALA A C 1
ATOM 1531 O O . ALA A 1 194 ? 31.838 4.022 -52.377 1.00 95.44 194 ALA A O 1
ATOM 1532 N N . ALA A 1 195 ? 30.664 2.323 -51.496 1.00 94.44 195 ALA A N 1
ATOM 1533 C CA . ALA A 1 195 ? 31.168 1.319 -52.429 1.00 94.44 195 ALA A CA 1
ATOM 1534 C C . ALA A 1 195 ? 30.641 1.558 -53.855 1.00 94.44 195 ALA A C 1
ATOM 1536 O O . ALA A 1 195 ? 31.432 1.531 -54.800 1.00 94.44 195 ALA A O 1
ATOM 1537 N N . GLU A 1 196 ? 29.350 1.867 -54.009 1.00 95.94 196 GLU A N 1
ATOM 1538 C CA . GLU A 1 196 ? 28.733 2.220 -55.299 1.00 95.94 196 GLU A CA 1
ATOM 1539 C C . GLU A 1 196 ? 29.393 3.457 -55.927 1.00 95.94 196 GLU A C 1
ATOM 1541 O O . GLU A 1 196 ? 29.748 3.458 -57.107 1.00 95.94 196 GLU A O 1
ATOM 1546 N N . HIS A 1 197 ? 29.658 4.478 -55.111 1.00 95.38 197 HIS A N 1
ATOM 1547 C CA . HIS A 1 197 ? 30.285 5.737 -55.521 1.00 95.38 197 HIS A CA 1
ATOM 1548 C C . HIS A 1 197 ? 31.824 5.685 -55.527 1.00 95.38 197 HIS A C 1
ATOM 1550 O O . HIS A 1 197 ? 32.481 6.706 -55.729 1.00 95.38 197 HIS A O 1
ATOM 1556 N N . ARG A 1 198 ? 32.415 4.495 -55.331 1.00 94.94 198 ARG A N 1
ATOM 1557 C CA . ARG A 1 198 ? 33.867 4.229 -55.365 1.00 94.94 198 ARG A CA 1
ATOM 1558 C C . ARG A 1 198 ? 34.697 5.061 -54.376 1.00 94.94 198 ARG A C 1
ATOM 1560 O O . ARG A 1 198 ? 35.864 5.361 -54.633 1.00 94.94 198 ARG A O 1
ATOM 1567 N N . TRP A 1 199 ? 34.131 5.399 -53.222 1.00 93.12 199 TRP A N 1
ATOM 1568 C CA . TRP A 1 199 ? 34.866 6.024 -52.124 1.00 93.12 199 TRP A CA 1
ATOM 1569 C C . TRP A 1 199 ? 35.769 5.003 -51.408 1.00 93.12 199 TRP A C 1
ATOM 1571 O O . TRP A 1 199 ? 35.327 3.895 -51.089 1.00 93.12 199 TRP A O 1
ATOM 1581 N N . PRO A 1 200 ? 37.026 5.352 -51.080 1.00 89.19 200 PRO A N 1
ATOM 1582 C CA . PRO A 1 200 ? 37.932 4.453 -50.375 1.00 89.19 200 PRO A CA 1
ATOM 1583 C C . PRO A 1 200 ? 37.597 4.401 -48.876 1.00 89.19 200 PRO A C 1
ATOM 1585 O O . PRO A 1 200 ? 37.962 5.287 -48.103 1.00 89.19 200 PRO A O 1
ATOM 1588 N N . ILE A 1 201 ? 36.926 3.333 -48.442 1.00 91.06 201 ILE A N 1
ATOM 1589 C CA . ILE A 1 201 ? 36.590 3.090 -47.030 1.00 91.06 201 ILE A CA 1
ATOM 1590 C C . 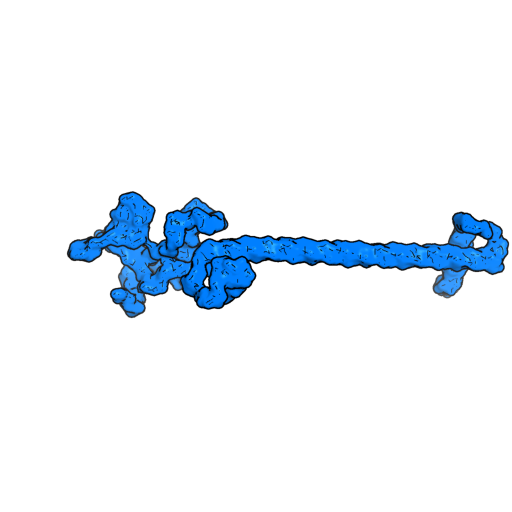ILE A 1 201 ? 37.051 1.710 -46.564 1.00 91.06 201 ILE A C 1
ATOM 1592 O O . ILE A 1 201 ? 36.748 0.683 -47.164 1.00 91.06 201 ILE A O 1
ATOM 1596 N N . GLY A 1 202 ? 37.767 1.686 -45.438 1.00 85.00 202 GLY A N 1
ATOM 1597 C CA . GLY A 1 202 ? 38.183 0.453 -44.767 1.00 85.00 202 GLY A CA 1
ATOM 1598 C C . GLY A 1 202 ? 37.125 -0.110 -43.808 1.00 85.00 202 GLY A C 1
ATOM 1599 O O . GLY A 1 202 ? 36.069 0.475 -43.572 1.00 85.00 202 GLY A O 1
ATOM 1600 N N . LYS A 1 203 ? 37.448 -1.234 -43.149 1.00 84.56 203 LYS A N 1
ATOM 1601 C CA . LYS A 1 203 ? 36.570 -1.880 -42.146 1.00 84.56 203 LYS A CA 1
ATOM 1602 C C . LYS A 1 203 ? 36.361 -1.055 -40.862 1.00 84.56 203 LYS A C 1
ATOM 1604 O O . LYS A 1 203 ? 35.503 -1.416 -40.055 1.00 84.56 203 LYS A O 1
ATOM 1609 N N . GLY A 1 204 ? 37.111 0.032 -40.674 1.00 88.31 204 GLY A N 1
ATOM 1610 C CA . GLY A 1 204 ? 37.104 0.883 -39.481 1.00 88.31 204 GLY A CA 1
ATOM 1611 C C . GLY A 1 204 ? 36.001 1.950 -39.446 1.00 88.31 204 GLY A C 1
ATOM 1612 O O . GLY A 1 204 ? 34.897 1.774 -39.967 1.00 88.31 204 GLY A O 1
ATOM 1613 N N . ARG A 1 205 ? 36.290 3.067 -38.773 1.00 91.69 205 ARG A N 1
ATOM 1614 C CA . ARG A 1 205 ? 35.384 4.221 -38.678 1.00 91.69 205 ARG A CA 1
ATOM 1615 C C . ARG A 1 205 ? 35.133 4.816 -40.070 1.00 91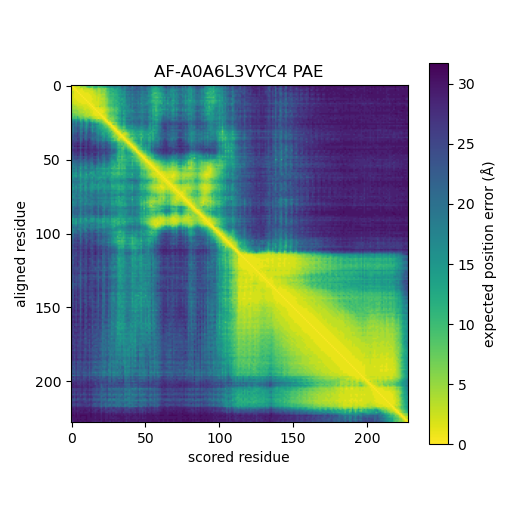.69 205 ARG A C 1
ATOM 1617 O O . ARG A 1 205 ? 36.071 4.960 -40.846 1.00 91.69 205 ARG A O 1
ATOM 1624 N N . ILE A 1 206 ? 33.881 5.175 -40.361 1.00 92.88 206 ILE A N 1
ATOM 1625 C CA . ILE A 1 206 ? 33.523 5.879 -41.602 1.00 92.88 206 ILE A CA 1
ATOM 1626 C C . ILE A 1 206 ? 34.098 7.305 -41.521 1.00 92.88 206 ILE A C 1
ATOM 1628 O O . ILE A 1 206 ? 33.837 7.982 -40.518 1.00 92.88 206 ILE A O 1
ATOM 1632 N N . PRO A 1 207 ? 34.899 7.755 -42.505 1.00 94.62 207 PRO A N 1
ATOM 1633 C CA . PRO A 1 207 ? 35.420 9.118 -42.542 1.00 94.62 207 PRO A CA 1
ATOM 1634 C C . PRO A 1 207 ? 34.291 10.154 -42.579 1.00 94.62 207 PRO A C 1
ATOM 1636 O O . PRO A 1 207 ? 33.259 9.919 -43.205 1.00 94.62 207 PRO A O 1
ATOM 1639 N N . ALA A 1 208 ? 34.498 11.310 -41.941 1.00 93.62 208 ALA A N 1
ATOM 1640 C CA . ALA A 1 208 ? 33.491 12.375 -41.880 1.00 93.62 208 ALA A CA 1
ATOM 1641 C C . ALA A 1 208 ? 33.047 12.842 -43.277 1.00 93.62 208 ALA A C 1
ATOM 1643 O O . ALA A 1 208 ? 31.851 12.915 -43.525 1.00 93.62 208 ALA A O 1
ATOM 1644 N N . ALA A 1 209 ? 33.991 13.006 -44.210 1.00 93.31 209 ALA A N 1
ATOM 1645 C CA . ALA A 1 209 ? 33.701 13.400 -45.590 1.00 93.31 209 ALA A CA 1
ATOM 1646 C C . ALA A 1 209 ? 32.736 12.436 -46.312 1.00 93.31 209 ALA A C 1
ATOM 1648 O O . ALA A 1 209 ? 31.875 12.875 -47.065 1.00 93.31 209 ALA A O 1
ATOM 1649 N N . VAL A 1 210 ? 32.832 11.125 -46.048 1.00 93.25 210 VAL A N 1
ATOM 1650 C CA . VAL A 1 210 ? 31.908 10.131 -46.623 1.00 93.25 210 VAL A CA 1
ATOM 1651 C C . VAL A 1 210 ? 30.517 10.248 -45.998 1.00 93.25 210 VAL A C 1
ATOM 1653 O O . VAL A 1 210 ? 29.516 10.141 -46.697 1.00 93.25 210 VAL A O 1
ATOM 1656 N N . ALA A 1 211 ? 30.442 10.487 -44.687 1.00 93.38 211 ALA A N 1
ATOM 1657 C CA . ALA A 1 211 ? 29.168 10.668 -43.994 1.00 93.38 211 ALA A CA 1
ATOM 1658 C C . ALA A 1 211 ? 28.448 11.965 -44.409 1.00 93.38 211 ALA A C 1
ATOM 1660 O O . ALA A 1 211 ? 27.222 11.969 -44.498 1.00 93.38 211 ALA A O 1
ATOM 1661 N N . GLU A 1 212 ? 29.201 13.039 -44.662 1.00 94.12 212 GLU A N 1
ATOM 1662 C CA . GLU A 1 212 ? 28.691 14.311 -45.186 1.00 94.12 212 GLU A CA 1
ATOM 1663 C C . GLU A 1 212 ? 28.188 14.155 -46.623 1.00 94.12 212 GLU A C 1
ATOM 1665 O O . GLU A 1 212 ? 27.048 14.511 -46.903 1.00 94.12 212 GLU A O 1
ATOM 1670 N N . ALA A 1 213 ? 28.981 13.544 -47.510 1.00 93.50 213 ALA A N 1
ATOM 1671 C CA . ALA A 1 213 ? 28.574 13.313 -48.895 1.00 93.50 213 ALA A CA 1
ATOM 1672 C C . ALA A 1 213 ? 27.320 12.424 -48.994 1.00 93.50 213 ALA A C 1
ATOM 1674 O O . ALA A 1 213 ? 26.403 12.737 -49.749 1.00 93.50 213 ALA A O 1
ATOM 1675 N N . TYR A 1 214 ? 27.234 11.375 -48.168 1.00 93.88 214 TYR A N 1
ATOM 1676 C CA . TYR A 1 214 ? 26.028 10.553 -48.047 1.00 93.88 214 TYR A CA 1
ATOM 1677 C C . TYR A 1 214 ? 24.814 11.362 -47.567 1.00 93.88 214 TYR A C 1
ATOM 1679 O O . TYR A 1 214 ? 23.711 11.162 -48.060 1.00 93.88 214 TYR A O 1
ATOM 1687 N N . ALA A 1 215 ? 24.983 12.268 -46.598 1.00 92.88 215 ALA A N 1
ATOM 1688 C CA . ALA A 1 215 ? 23.875 13.088 -46.108 1.00 92.88 215 ALA A CA 1
ATOM 1689 C C . ALA A 1 215 ? 23.322 14.012 -47.205 1.00 92.88 215 ALA A C 1
ATOM 1691 O O . ALA A 1 215 ? 22.109 14.061 -47.385 1.00 92.88 215 ALA A O 1
ATOM 1692 N N . VAL A 1 216 ? 24.204 14.661 -47.974 1.00 93.19 216 VAL A N 1
ATOM 1693 C CA . VAL A 1 216 ? 23.825 15.524 -49.106 1.00 93.19 216 VAL A CA 1
ATOM 1694 C C . VAL A 1 216 ? 23.065 14.740 -50.182 1.00 93.19 216 VAL A C 1
ATOM 1696 O O . VAL A 1 216 ? 22.050 15.210 -50.691 1.00 93.19 216 VAL A O 1
ATOM 1699 N N . ASP A 1 217 ? 23.518 13.527 -50.500 1.00 90.94 217 ASP A N 1
ATOM 1700 C CA . ASP A 1 217 ? 22.861 12.658 -51.483 1.00 90.94 217 ASP A CA 1
ATOM 1701 C C . ASP A 1 217 ? 21.450 12.231 -51.035 1.00 90.94 217 ASP A C 1
ATOM 1703 O O . ASP A 1 217 ? 20.486 12.308 -51.799 1.00 90.94 217 ASP A O 1
ATOM 1707 N N . GLN A 1 218 ? 21.292 11.868 -49.758 1.00 88.75 218 GLN A N 1
ATOM 1708 C CA . GLN A 1 218 ? 19.985 11.522 -49.192 1.00 88.75 218 GLN A CA 1
ATOM 1709 C C . GLN A 1 218 ? 19.032 12.725 -49.132 1.00 88.75 218 GLN A C 1
ATOM 1711 O O . GLN A 1 218 ? 17.839 12.566 -49.389 1.00 88.75 218 GLN A O 1
ATOM 1716 N N . GLU A 1 219 ? 19.534 13.928 -48.836 1.00 83.25 219 GLU A N 1
ATOM 1717 C CA . GLU A 1 219 ? 18.741 15.164 -48.869 1.00 83.25 219 GLU A CA 1
ATOM 1718 C C . GLU A 1 219 ? 18.234 15.464 -50.290 1.00 83.25 219 GLU A C 1
ATOM 1720 O O . GLU A 1 219 ? 17.052 15.780 -50.462 1.00 83.25 219 GLU A O 1
ATOM 1725 N N . GLY A 1 220 ? 19.075 15.253 -51.310 1.00 71.94 220 GLY A N 1
ATOM 1726 C CA . GLY A 1 220 ? 18.690 15.341 -52.722 1.00 71.94 220 GLY A CA 1
ATOM 1727 C C . GLY A 1 220 ? 17.634 14.308 -53.137 1.00 71.94 220 GLY A C 1
ATOM 1728 O O . GLY A 1 220 ? 16.716 14.635 -53.889 1.00 71.94 220 GLY A O 1
ATOM 1729 N N . ALA A 1 221 ? 17.701 13.088 -52.596 1.00 62.88 221 ALA A N 1
ATOM 1730 C CA . ALA A 1 221 ? 16.732 12.022 -52.863 1.00 62.88 221 ALA A CA 1
ATOM 1731 C C . ALA A 1 221 ? 15.373 12.225 -52.161 1.00 62.88 221 ALA A C 1
ATOM 1733 O O . ALA A 1 221 ? 14.342 11.791 -52.674 1.00 62.88 221 ALA A O 1
ATOM 1734 N N . THR A 1 222 ? 15.344 12.895 -51.001 1.00 63.81 222 THR A N 1
ATOM 1735 C CA . THR A 1 222 ? 14.101 13.168 -50.245 1.00 63.81 222 THR A CA 1
ATOM 1736 C C . THR A 1 222 ? 13.298 14.377 -50.734 1.00 63.81 222 THR A C 1
ATOM 1738 O O . THR A 1 222 ? 12.218 14.633 -50.207 1.00 63.81 222 THR A O 1
ATOM 1741 N N . GLY A 1 223 ? 13.772 15.084 -51.764 1.00 51.44 223 GLY A N 1
ATOM 1742 C CA . GLY A 1 223 ? 13.028 16.159 -52.411 1.00 51.44 223 GLY A CA 1
ATOM 1743 C C . GLY A 1 223 ? 12.865 17.394 -51.525 1.00 51.44 223 GLY A C 1
ATOM 1744 O O . GLY A 1 223 ? 11.776 17.679 -51.030 1.00 51.44 223 GLY A O 1
ATOM 1745 N N . GLN A 1 224 ? 13.916 18.211 -51.412 1.00 51.16 224 GLN A N 1
ATOM 1746 C CA . GLN A 1 224 ? 13.667 19.649 -51.334 1.00 51.16 224 GLN A CA 1
ATOM 1747 C C . GLN A 1 224 ? 12.969 20.044 -52.635 1.00 51.16 224 GLN A C 1
ATOM 1749 O O . GLN A 1 224 ? 13.554 19.980 -53.715 1.00 51.16 224 GLN A O 1
ATOM 1754 N N . GLY A 1 225 ? 11.679 20.367 -52.521 1.00 46.81 225 GLY A N 1
ATOM 1755 C CA . GLY A 1 225 ? 10.887 20.891 -53.618 1.00 46.81 225 GLY A CA 1
ATOM 1756 C C . GLY A 1 225 ? 11.653 22.011 -54.308 1.00 46.81 225 GLY A C 1
ATOM 1757 O O . GLY A 1 225 ? 12.116 22.948 -53.662 1.00 46.81 225 GLY A O 1
ATOM 1758 N N . VAL A 1 226 ? 11.797 21.867 -55.621 1.00 47.91 226 VAL A N 1
ATOM 1759 C CA . VAL A 1 226 ? 12.268 22.905 -56.528 1.00 47.91 226 VAL A CA 1
ATOM 1760 C C . VAL A 1 226 ? 11.370 24.126 -56.323 1.00 47.91 226 VAL A C 1
ATOM 1762 O O . VAL A 1 226 ? 10.253 24.174 -56.833 1.00 47.91 226 VAL A O 1
ATOM 1765 N N . ILE A 1 227 ? 11.825 25.088 -55.522 1.00 46.34 227 ILE A N 1
ATOM 1766 C CA . ILE A 1 227 ? 11.287 26.444 -55.547 1.00 46.34 227 ILE A CA 1
ATOM 1767 C C . ILE A 1 227 ? 12.044 27.129 -56.681 1.00 46.34 227 ILE A C 1
ATOM 1769 O O . ILE A 1 227 ? 13.220 27.463 -56.534 1.00 46.34 227 ILE A O 1
ATOM 1773 N N . PHE A 1 228 ? 11.378 27.194 -57.834 1.00 44.12 228 PHE A N 1
ATOM 1774 C CA . PHE A 1 228 ? 11.729 28.087 -58.936 1.00 44.12 228 PHE A CA 1
ATOM 1775 C C . PHE A 1 228 ? 11.659 29.550 -58.491 1.00 44.12 228 PHE A C 1
ATOM 1777 O O . PHE A 1 228 ? 10.773 29.869 -57.663 1.00 44.12 228 PHE A O 1
#

InterPro domains:
  IPR046215 Protein of unknown function DUF6248 [PF19761] (2-119)

pLDDT: mean 71.05, std 20.82, range [36.0, 98.06]

Secondary structure (DSSP, 8-state):
---HHHHHHHHHHTS-HHHHHHTSSS-HHHHS-TTTTTSSS--TTT--TTSS-----SEEPBPTTSSSB-BPPTTS----TT--SSS---B-EE--TT-------TT-TTS---HHHHHHHHHHTTSS-TT--TTS--HHHHHHHHHHHHHHHHHHHHHHHHHHHHHHHHHHHHHHHHHHHHHHHHHHHHHHHHHHTT----SSPPPHHHHHHHHHHHHHHT------

Sequence (228 aa):
MMTDTAAAWVREHAWTPAMGKTFASTPGFFTACACQYTGGECRHGDRCQRREPLTLPIGSVLRRGGEYGAFHPEPYEHPTPTATGPQRTAHAQVWYADRTCRWVCDCECHSAAGRAAVLAWVIRTGLYPEDATEDELTPPAYRAYRAEMVTRRSIQASKERRERKAAELAERAAANDAEARRKRGRRDAMREWAAEHRWPIGKGRIPAAVAEAYAVDQEGATGQGVIF

Mean predicted aligned error: 17.56 Å

Radius of gyration: 39.42 Å; Cα contacts (8 Å, |Δi|>4): 147; chains: 1; bounding box: 79×53×108 Å

Solvent-accessible surface area (backbone atoms only — not comparable to full-atom values): 14048 Å² total; per-residue (Å²): 134,80,49,73,68,59,54,51,49,44,59,72,73,71,49,50,74,68,52,48,64,54,55,68,85,70,29,71,82,73,70,47,51,83,57,37,74,84,43,94,56,82,69,71,96,78,64,53,90,71,84,57,75,61,63,66,63,81,43,70,40,54,33,97,86,68,83,44,72,22,60,43,59,85,92,64,56,51,72,34,93,64,44,83,56,99,63,73,44,43,49,34,63,42,62,66,90,83,59,65,64,80,68,69,46,94,80,43,82,60,53,70,68,52,54,66,60,49,45,55,47,34,35,75,70,64,76,41,60,88,84,64,54,70,85,72,63,46,74,68,56,58,50,53,48,49,54,49,50,52,53,51,51,51,52,50,55,50,48,53,52,50,52,51,52,50,49,54,51,51,51,53,51,52,52,52,49,51,51,52,50,51,55,48,53,52,52,51,50,52,50,51,52,30,54,76,72,67,52,96,73,72,96,67,82,82,54,67,70,60,56,51,52,50,49,56,52,51,50,63,72,69,56,75,74,85,78,127

Foldseek 3Di:
DADPVNVVCCLVPVDDVVLCVQPVPHHPVLVADPCPVVPNDNDDDPPPVVNAQQQDFSFFDADDPRPHFAADDPPPFDFDSRPPDPDGDRGHTHGDPDDRSPDCDPVNNVVDPPLVVLLVVCCVVVVDPPPDDSVPDDPVSVVVVVVVVVVVVVVVVVVVVVVVVVVVVVVVVVVVVVVVVVVVVLVVVLVVVCVVVVNDDDPDDDDPVSVVVVVVVVVVVVDPDPPD

Organism: NCBI:txid1803903